Protein 4Y0B (pdb70)

Structure (mmCIF, N/CA/C/O backbone):
data_4Y0B
#
_entry.id   4Y0B
#
_cell.length_a   30.400
_cell.length_b   109.200
_cell.length_c   120.500
_cell.angle_alpha   90.00
_cell.angle_beta   90.00
_cell.angle_gamma   90.00
#
_symmetry.space_group_name_H-M   'P 21 21 21'
#
loop_
_entity.id
_entity.type
_entity.pdbx_description
1 polymer 'Double Clp-N motif protein'
2 non-polymer 'CHLORIDE ION'
3 water water
#
loop_
_atom_site.group_PDB
_atom_site.id
_atom_site.type_symbol
_atom_site.label_atom_id
_atom_site.label_alt_id
_atom_site.label_comp_id
_atom_site.label_asym_id
_atom_site.label_entity_id
_atom_site.label_seq_id
_atom_site.pdbx_PDB_ins_code
_atom_site.Cartn_x
_atom_site.Cartn_y
_atom_site.Cartn_z
_atom_site.occupancy
_atom_site.B_iso_or_equiv
_atom_site.auth_seq_id
_atom_site.auth_comp_id
_atom_site.auth_asym_id
_atom_site.auth_atom_id
_atom_site.pdbx_PDB_model_num
ATOM 1 N N . PRO A 1 22 ? 20.293 -32.591 -22.494 1.00 122.32 84 PRO A N 1
ATOM 2 C CA . PRO A 1 22 ? 20.311 -32.289 -21.061 1.00 116.49 84 PRO A CA 1
ATOM 3 C C . PRO A 1 22 ? 21.531 -31.453 -20.670 1.00 109.75 84 PRO A C 1
ATOM 4 O O . PRO A 1 22 ? 22.205 -31.773 -19.686 1.00 108.42 84 PRO A O 1
ATOM 8 N N . LYS A 1 23 ? 21.842 -30.431 -21.467 1.00 104.24 85 LYS A N 1
ATOM 9 C CA . LYS A 1 23 ? 22.977 -29.559 -21.171 1.00 98.51 85 LYS A CA 1
ATOM 10 C C . LYS A 1 23 ? 22.484 -28.184 -20.699 1.00 82.78 85 LYS A C 1
ATOM 11 O O . LYS A 1 23 ? 22.147 -27.320 -21.513 1.00 79.60 85 LYS A O 1
ATOM 17 N N . TRP A 1 24 ? 22.501 -27.976 -19.385 1.00 68.65 86 TRP A N 1
ATOM 18 C CA . TRP A 1 24 ? 21.964 -26.773 -18.764 1.00 57.16 86 TRP A CA 1
ATOM 19 C C . TRP A 1 24 ? 22.909 -25.580 -18.847 1.00 64.72 86 TRP A C 1
ATOM 20 O O . TRP A 1 24 ? 24.105 -25.691 -18.570 1.00 78.54 86 TRP A O 1
ATOM 31 N N . SER A 1 25 ? 22.360 -24.418 -19.177 1.00 63.75 87 SER A N 1
ATOM 32 C CA . SER A 1 25 ? 23.172 -23.210 -19.243 1.00 58.93 87 SER A CA 1
ATOM 33 C C . SER A 1 25 ? 23.564 -22.826 -17.820 1.00 58.43 87 SER A C 1
ATOM 34 O O . SER A 1 25 ? 22.883 -23.216 -16.846 1.00 47.45 87 SER A O 1
ATOM 37 N N . ALA A 1 26 ? 24.581 -21.979 -17.702 1.00 53.29 88 ALA A N 1
ATOM 38 C CA . ALA A 1 26 ? 25.064 -21.622 -16.387 1.00 52.19 88 ALA A CA 1
ATOM 39 C C . ALA A 1 26 ? 24.025 -20.784 -15.676 1.00 48.90 88 ALA A C 1
ATOM 40 O O . ALA A 1 26 ? 23.804 -20.940 -14.484 1.00 60.23 88 ALA A O 1
ATOM 42 N N . ARG A 1 27 ? 23.380 -19.889 -16.400 1.00 61.58 89 ARG A N 1
ATOM 43 C CA . ARG A 1 27 ? 22.346 -19.094 -15.752 1.00 46.65 89 ARG A CA 1
ATOM 44 C C . ARG A 1 27 ? 21.129 -19.940 -15.339 1.00 42.93 89 ARG A C 1
ATOM 45 O O . ARG A 1 27 ? 20.483 -19.626 -14.331 1.00 52.31 89 ARG A O 1
ATOM 53 N N . ALA A 1 28 ? 20.845 -21.035 -16.051 1.00 46.18 90 ALA A N 1
ATOM 54 C CA . ALA A 1 28 ? 19.700 -21.886 -15.643 1.00 47.68 90 ALA A CA 1
ATOM 55 C C . ALA A 1 28 ? 20.004 -22.577 -14.313 1.00 47.41 90 ALA A C 1
ATOM 56 O O . ALA A 1 28 ? 19.142 -22.644 -13.402 1.00 42.90 90 ALA A O 1
ATOM 58 N N . ILE A 1 29 ? 21.234 -23.102 -14.227 1.00 53.96 91 ILE A N 1
ATOM 59 C CA . ILE A 1 29 ? 21.714 -23.729 -13.006 1.00 47.24 91 ILE A CA 1
ATOM 60 C C . ILE A 1 29 ? 21.718 -22.774 -11.803 1.00 47.03 91 ILE A C 1
ATOM 61 O O . ILE A 1 29 ? 21.149 -23.106 -10.736 1.00 48.40 91 ILE A O 1
ATOM 66 N N . LYS A 1 30 ? 22.265 -21.573 -11.982 1.00 45.16 92 LYS A N 1
ATOM 67 C CA . LYS A 1 30 ? 22.232 -20.594 -10.897 1.00 50.07 92 LYS A CA 1
ATOM 68 C C . LYS A 1 30 ? 20.782 -20.323 -10.482 1.00 41.69 92 LYS A C 1
ATOM 69 O O . LYS A 1 30 ? 20.486 -20.293 -9.285 1.00 56.02 92 LYS A O 1
ATOM 75 N N . SER A 1 31 ? 19.900 -20.079 -11.453 1.00 37.29 93 SER A N 1
ATOM 76 C CA . SER A 1 31 ? 18.476 -19.885 -11.141 1.00 45.76 93 SER A CA 1
ATOM 77 C C . SER A 1 31 ? 17.858 -20.933 -10.228 1.00 45.37 93 SER A C 1
ATOM 78 O O . SER A 1 31 ? 17.349 -20.579 -9.160 1.00 53.51 93 SER A O 1
ATOM 81 N N . LEU A 1 32 ? 17.922 -22.211 -10.619 1.00 38.90 94 LEU A N 1
ATOM 82 C CA . LEU A 1 32 ? 17.371 -23.286 -9.771 1.00 37.62 94 LEU A CA 1
ATOM 83 C C . LEU A 1 32 ? 17.971 -23.232 -8.382 1.00 44.28 94 LEU A C 1
ATOM 84 O O . LEU A 1 32 ? 17.246 -23.330 -7.401 1.00 48.03 94 LEU A O 1
ATOM 89 N N . ALA A 1 33 ? 19.301 -23.071 -8.307 1.00 44.25 95 ALA A N 1
ATOM 90 C CA . ALA A 1 33 ? 19.968 -23.001 -7.016 1.00 45.51 95 ALA A CA 1
ATOM 91 C C . ALA A 1 33 ? 19.432 -21.832 -6.214 1.00 36.55 95 ALA A C 1
ATOM 92 O O . ALA A 1 33 ? 19.180 -21.979 -5.015 1.00 43.42 95 ALA A O 1
ATOM 102 N N . GLY A 1 35 ? 16.491 -20.524 -6.614 1.00 36.22 97 GLY A N 1
ATOM 103 C CA . GLY A 1 35 ? 15.104 -20.836 -6.261 1.00 44.12 97 GLY A CA 1
ATOM 104 C C . GLY A 1 35 ? 15.002 -21.693 -5.012 1.00 40.54 97 GLY A C 1
ATOM 105 O O . GLY A 1 35 ? 14.280 -21.355 -4.052 1.00 35.40 97 GLY A O 1
ATOM 106 N N . GLU A 1 36 ? 15.788 -22.765 -4.983 1.00 39.84 98 GLU A N 1
ATOM 107 C CA . GLU A 1 36 ? 15.783 -23.658 -3.822 1.00 37.93 98 GLU A CA 1
ATOM 108 C C . GLU A 1 36 ? 16.267 -22.931 -2.556 1.00 40.38 98 GLU A C 1
ATOM 109 O O . GLU A 1 36 ? 15.762 -23.154 -1.435 1.00 47.02 98 GLU A O 1
ATOM 115 N N . LEU A 1 37 ? 17.232 -22.043 -2.724 1.00 41.15 99 LEU A N 1
ATOM 116 C CA . LEU A 1 37 ? 17.732 -21.325 -1.559 1.00 48.51 99 LEU A CA 1
ATOM 117 C C . LEU A 1 37 ? 16.663 -20.336 -1.106 1.00 49.45 99 LEU A C 1
ATOM 118 O O . LEU A 1 37 ? 16.464 -20.126 0.097 1.00 49.80 99 LEU A O 1
ATOM 123 N N . GLU A 1 38 ? 15.959 -19.737 -2.065 1.00 45.35 100 GLU A N 1
ATOM 124 C CA . GLU A 1 38 ? 14.892 -18.806 -1.715 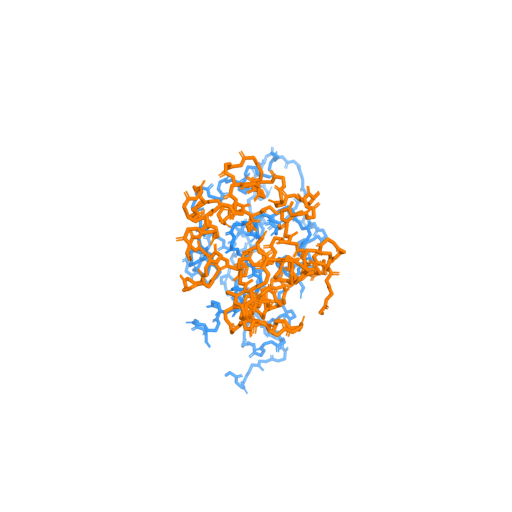1.00 54.29 100 GLU A CA 1
ATOM 125 C C . GLU A 1 38 ? 13.796 -19.537 -0.924 1.00 46.39 100 GLU A C 1
ATOM 126 O O . GLU A 1 38 ? 13.331 -19.008 0.096 1.00 42.43 100 GLU A O 1
ATOM 132 N N . ALA A 1 39 ? 13.462 -20.770 -1.337 1.00 36.27 101 ALA A N 1
ATOM 133 C CA . ALA A 1 39 ? 12.491 -21.601 -0.600 1.00 40.34 101 ALA A CA 1
ATOM 134 C C . ALA A 1 39 ? 12.908 -21.839 0.857 1.00 48.91 101 ALA A C 1
ATOM 135 O O . ALA A 1 39 ? 12.045 -21.829 1.742 1.00 45.90 101 ALA A O 1
ATOM 137 N N . ARG A 1 40 ? 14.208 -22.077 1.104 1.00 50.32 102 ARG A N 1
ATOM 138 C CA . ARG A 1 40 ? 14.702 -22.260 2.476 1.00 45.68 102 ARG A CA 1
ATOM 139 C C . ARG A 1 40 ? 14.675 -20.941 3.230 1.00 44.09 102 ARG A C 1
ATOM 140 O O . ARG A 1 40 ? 14.347 -20.918 4.414 1.00 53.98 102 ARG A O 1
ATOM 148 N N . LYS A 1 41 ? 15.035 -19.845 2.565 1.00 50.79 103 LYS A N 1
ATOM 149 C CA . LYS A 1 41 ? 15.135 -18.546 3.257 1.00 57.52 103 LYS A CA 1
ATOM 150 C C . LYS A 1 41 ? 13.793 -18.166 3.800 1.00 61.64 103 LYS A C 1
ATOM 151 O O . LYS A 1 41 ? 13.686 -17.663 4.922 1.00 60.72 103 LYS A O 1
ATOM 157 N N . LEU A 1 42 ? 12.781 -18.401 2.964 1.00 60.68 104 LEU A N 1
ATOM 158 C CA . LEU A 1 42 ? 11.402 -18.044 3.248 1.00 63.75 104 LEU A CA 1
ATOM 159 C C . LEU A 1 42 ? 10.616 -19.099 4.028 1.00 60.34 104 LEU A C 1
ATOM 160 O O . LEU A 1 42 ? 9.424 -18.922 4.263 1.00 57.64 104 LEU A O 1
ATOM 165 N N . LYS A 1 43 ? 11.277 -20.183 4.423 1.00 52.70 105 LYS A N 1
ATOM 166 C CA . LYS A 1 43 ? 10.659 -21.173 5.302 1.00 54.24 105 LYS A CA 1
ATOM 167 C C . LYS A 1 43 ? 9.466 -21.912 4.641 1.00 50.03 105 LYS A C 1
ATOM 168 O O . LYS A 1 43 ? 8.507 -22.271 5.330 1.00 50.35 105 LYS A O 1
ATOM 174 N N . TYR A 1 44 ? 9.526 -22.133 3.326 1.00 46.66 106 TYR A N 1
ATOM 175 C CA . TYR A 1 44 ? 8.464 -22.852 2.612 1.00 55.99 106 TYR A CA 1
ATOM 176 C C . TYR A 1 44 ? 8.583 -24.358 2.790 1.00 58.50 106 TYR A C 1
ATOM 177 O O . TYR A 1 44 ? 9.686 -24.885 2.862 1.00 67.44 106 TYR A O 1
ATOM 186 N N . PRO A 1 45 ? 7.435 -25.051 2.871 1.00 58.82 107 PRO A N 1
ATOM 187 C CA . PRO A 1 45 ? 7.437 -26.496 3.091 1.00 54.69 107 PRO A CA 1
ATOM 188 C C . PRO A 1 45 ? 7.887 -27.243 1.851 1.00 47.42 107 PRO A C 1
ATOM 189 O O . PRO A 1 45 ? 8.243 -28.428 1.947 1.00 39.68 107 PRO A O 1
ATOM 193 N N . SER A 1 46 ? 7.910 -26.570 0.705 1.00 36.56 108 SER A N 1
ATOM 194 C CA . SER A 1 46 ? 8.368 -27.250 -0.501 1.00 41.10 108 SER A CA 1
ATOM 195 C C . SER A 1 46 ? 9.000 -26.216 -1.433 1.00 40.74 108 SER A C 1
ATOM 196 O O . SER A 1 46 ? 8.910 -25.002 -1.172 1.00 47.95 108 SER A O 1
ATOM 199 N N . THR A 1 47 ? 9.621 -26.677 -2.520 1.00 34.39 109 THR A N 1
ATOM 200 C CA . THR A 1 47 ? 10.195 -25.748 -3.514 1.00 35.27 109 THR A CA 1
ATOM 201 C C . THR A 1 47 ? 9.333 -25.797 -4.781 1.00 37.38 109 THR A C 1
ATOM 202 O O . THR A 1 47 ? 9.344 -26.801 -5.514 1.00 41.68 109 THR A O 1
ATOM 206 N N . GLY A 1 48 ? 8.606 -24.723 -5.079 1.00 38.68 110 GLY A N 1
ATOM 207 C CA . GLY A 1 48 ? 7.631 -24.810 -6.151 1.00 33.97 110 GLY A CA 1
ATOM 208 C C . GLY A 1 48 ? 7.903 -23.970 -7.369 1.00 39.60 110 GLY A C 1
ATOM 209 O O . GLY A 1 48 ? 9.004 -23.414 -7.530 1.00 38.09 110 GLY A O 1
ATOM 210 N N . THR A 1 49 ? 6.932 -23.915 -8.276 1.00 32.57 111 THR A N 1
ATOM 211 C CA . THR A 1 49 ? 7.144 -23.127 -9.470 1.00 43.46 111 THR A CA 1
ATOM 212 C C . THR A 1 49 ? 7.436 -21.662 -9.122 1.00 45.75 111 THR A C 1
ATOM 213 O O . THR A 1 49 ? 8.117 -20.959 -9.883 1.00 35.43 111 THR A O 1
ATOM 217 N N . GLU A 1 50 ? 6.922 -21.191 -7.982 1.00 41.82 112 GLU A N 1
ATOM 218 C CA . GLU A 1 50 ? 7.169 -19.798 -7.624 1.00 46.66 112 GLU A CA 1
ATOM 219 C C . GLU A 1 50 ? 8.644 -19.581 -7.311 1.00 49.15 112 GLU A C 1
ATOM 220 O O . GLU A 1 50 ? 9.168 -18.494 -7.588 1.00 50.24 112 GLU A O 1
ATOM 226 N N . ALA A 1 51 ? 9.306 -20.596 -6.747 1.00 45.62 113 ALA A N 1
ATOM 227 C CA . ALA A 1 51 ? 10.740 -20.511 -6.445 1.00 41.52 113 ALA A CA 1
ATOM 228 C C . ALA A 1 51 ? 11.563 -20.529 -7.726 1.00 38.77 113 ALA A C 1
ATOM 229 O O . ALA A 1 51 ? 12.574 -19.821 -7.846 1.00 46.56 113 ALA A O 1
ATOM 231 N N . ILE A 1 52 ? 11.140 -21.326 -8.694 1.00 33.58 114 ILE A N 1
ATOM 232 C CA . ILE A 1 52 ? 11.855 -21.352 -9.958 1.00 37.17 114 ILE A CA 1
ATOM 233 C C . ILE A 1 52 ? 11.842 -19.965 -10.546 1.00 46.27 114 ILE A C 1
ATOM 234 O O . ILE A 1 52 ? 12.910 -19.380 -10.847 1.00 47.41 114 ILE A O 1
ATOM 239 N N . LEU A 1 53 ? 10.648 -19.390 -10.585 1.00 43.23 115 LEU A N 1
ATOM 240 C CA . LEU A 1 53 ? 10.465 -18.034 -11.109 1.00 48.47 115 LEU A CA 1
ATOM 241 C C . LEU A 1 53 ? 11.301 -17.009 -10.346 1.00 45.47 115 LEU A C 1
ATOM 242 O O . LEU A 1 53 ? 12.013 -16.200 -10.960 1.00 43.94 115 LEU A O 1
ATOM 255 N N . GLY A 1 55 ? 13.908 -17.709 -8.750 1.00 47.83 117 GLY A N 1
ATOM 256 C CA . GLY A 1 55 ? 15.303 -18.062 -8.961 1.00 39.24 117 GLY A CA 1
ATOM 257 C C . GLY A 1 55 ? 15.870 -17.336 -10.160 1.00 42.06 117 GLY A C 1
ATOM 258 O O . GLY A 1 55 ? 16.990 -16.754 -10.124 1.00 52.33 117 GLY A O 1
ATOM 259 N N . ILE A 1 56 ? 15.074 -17.345 -11.223 1.00 41.66 118 ILE A N 1
ATOM 260 C CA . ILE A 1 56 ? 15.429 -16.621 -12.442 1.00 47.49 118 ILE A CA 1
ATOM 261 C C . ILE A 1 56 ? 15.682 -15.115 -12.177 1.00 55.15 118 ILE A C 1
ATOM 262 O O . ILE A 1 56 ? 16.656 -14.537 -12.676 1.00 58.06 118 ILE A O 1
ATOM 267 N N . LEU A 1 57 ? 14.839 -14.501 -11.349 1.00 59.44 119 LEU A N 1
ATOM 268 C CA . LEU A 1 57 ? 14.923 -13.058 -11.095 1.00 64.72 119 LEU A CA 1
ATOM 269 C C . LEU A 1 57 ? 16.041 -12.705 -10.115 1.00 69.71 119 LEU A C 1
ATOM 270 O O . LEU A 1 57 ? 16.621 -11.617 -10.184 1.00 73.93 119 LEU A O 1
ATOM 275 N N . VAL A 1 58 ? 16.332 -13.623 -9.198 1.00 71.98 120 VAL A N 1
ATOM 276 C CA . VAL A 1 58 ? 17.456 -13.455 -8.282 1.00 69.97 120 VAL A CA 1
ATOM 277 C C . VAL A 1 58 ? 18.735 -13.536 -9.101 1.00 60.80 120 VAL A C 1
ATOM 278 O O . VAL A 1 58 ? 19.652 -12.757 -8.902 1.00 64.15 120 VAL A O 1
ATOM 282 N N . GLU A 1 59 ? 18.786 -14.496 -10.023 1.00 56.83 121 GLU A N 1
ATOM 283 C CA . GLU A 1 59 ? 19.944 -14.623 -10.907 1.00 59.00 121 GLU A CA 1
ATOM 284 C C . GLU A 1 59 ? 20.130 -13.315 -11.682 1.00 60.86 121 GLU A C 1
ATOM 285 O O . GLU A 1 59 ? 21.213 -12.680 -11.636 1.00 59.73 121 GLU A O 1
ATOM 291 N N . GLY A 1 60 ? 19.090 -12.970 -12.441 1.00 53.60 122 GLY A N 1
ATOM 292 C CA . GLY A 1 60 ? 18.872 -11.636 -12.985 1.00 53.35 122 GLY A CA 1
ATOM 293 C C . GLY A 1 60 ? 19.676 -11.103 -14.149 1.00 60.74 122 GLY A C 1
ATOM 294 O O . GLY A 1 60 ? 19.536 -9.918 -14.461 1.00 70.59 122 GLY A O 1
ATOM 295 N N . THR A 1 61 ? 20.468 -11.935 -14.827 1.00 54.06 123 THR A N 1
ATOM 296 C CA . THR A 1 61 ? 21.313 -11.427 -15.936 1.00 58.12 123 THR A CA 1
ATOM 297 C C . THR A 1 61 ? 20.980 -12.023 -17.304 1.00 62.63 123 THR A C 1
ATOM 298 O O . THR A 1 61 ? 21.535 -11.600 -18.341 1.00 61.66 123 THR A O 1
ATOM 302 N N . SER A 1 62 ? 20.079 -13.015 -17.294 1.00 55.46 124 SER A N 1
ATOM 303 C CA . SER A 1 62 ? 19.679 -13.685 -18.529 1.00 58.14 124 SER A CA 1
ATOM 304 C C . SER A 1 62 ? 18.811 -12.752 -19.379 1.00 60.77 124 SER A C 1
ATOM 305 O O . SER A 1 62 ? 18.338 -11.718 -18.890 1.00 62.74 124 SER A O 1
ATOM 308 N N . THR A 1 63 ? 18.646 -13.096 -20.656 1.00 63.01 125 THR A N 1
ATOM 309 C CA . THR A 1 63 ? 17.748 -12.362 -21.540 1.00 68.31 125 THR A CA 1
ATOM 310 C C . THR A 1 63 ? 16.332 -12.329 -20.977 1.00 66.78 125 THR A C 1
ATOM 311 O O . THR A 1 63 ? 15.726 -11.267 -20.873 1.00 73.77 125 THR A O 1
ATOM 315 N N . VAL A 1 64 ? 15.810 -13.489 -20.607 1.00 56.75 126 VAL A N 1
ATOM 316 C CA . VAL A 1 64 ? 14.447 -13.559 -20.116 1.00 56.39 126 VAL A CA 1
ATOM 317 C C . VAL A 1 64 ? 14.240 -12.787 -18.797 1.00 62.83 126 VAL A C 1
ATOM 318 O O . VAL A 1 64 ? 13.204 -12.159 -18.604 1.00 69.21 126 VAL A O 1
ATOM 322 N N . ALA A 1 65 ? 15.222 -12.804 -17.898 1.00 65.41 127 ALA A N 1
ATOM 323 C CA . ALA A 1 65 ? 15.086 -12.041 -16.649 1.00 66.18 127 ALA A CA 1
ATOM 324 C C . ALA A 1 65 ? 14.931 -10.532 -16.907 1.00 76.37 127 ALA A C 1
ATOM 325 O O . ALA A 1 65 ? 14.083 -9.874 -16.296 1.00 76.48 127 ALA A O 1
ATOM 327 N N . LYS A 1 66 ? 15.739 -9.993 -17.817 1.00 78.60 128 LYS A N 1
ATOM 328 C CA . LYS A 1 66 ? 15.628 -8.592 -18.180 1.00 83.41 128 LYS A CA 1
ATOM 329 C C . LYS A 1 66 ? 14.271 -8.330 -18.820 1.00 82.78 128 LYS A C 1
ATOM 330 O O . LYS A 1 66 ? 13.642 -7.300 -18.569 1.00 78.34 128 LYS A O 1
ATOM 336 N N . PHE A 1 67 ? 13.843 -9.257 -19.672 1.00 83.91 129 PHE A N 1
ATOM 337 C CA . PHE A 1 67 ? 12.538 -9.175 -20.314 1.00 75.76 129 PHE A CA 1
ATOM 338 C C . PHE A 1 67 ? 11.401 -9.097 -19.298 1.00 70.40 129 PHE A C 1
ATOM 339 O O . PHE A 1 67 ? 10.530 -8.238 -19.390 1.00 72.03 129 PHE A O 1
ATOM 347 N N . LEU A 1 68 ? 11.442 -9.965 -18.300 1.00 71.94 130 LEU A N 1
ATOM 348 C CA . LEU A 1 68 ? 10.414 -9.979 -17.274 1.00 73.97 130 LEU A CA 1
ATOM 349 C C . LEU A 1 68 ? 10.456 -8.632 -16.538 1.00 76.94 130 LEU A C 1
ATOM 350 O O . LEU A 1 68 ? 9.455 -7.927 -16.459 1.00 80.12 130 LEU A O 1
ATOM 355 N N . ARG A 1 69 ? 11.632 -8.287 -16.026 1.00 74.59 131 ARG A N 1
ATOM 356 C CA . ARG A 1 69 ? 11.870 -7.060 -15.274 1.00 81.83 131 ARG A CA 1
ATOM 357 C C . ARG A 1 69 ? 11.402 -5.801 -16.030 1.00 89.04 131 ARG A C 1
ATOM 358 O O . ARG A 1 69 ? 11.104 -4.760 -15.424 1.00 89.21 131 ARG A O 1
ATOM 366 N N . GLY A 1 70 ? 11.407 -5.881 -17.358 1.00 91.58 132 GLY A N 1
ATOM 367 C CA . GLY A 1 70 ? 10.940 -4.788 -18.187 1.00 95.48 132 GLY A CA 1
ATOM 368 C C . GLY A 1 70 ? 9.426 -4.768 -18.298 1.00 99.34 132 GLY A C 1
ATOM 369 O O . GLY A 1 70 ? 8.822 -3.712 -18.505 1.00 107.14 132 GLY A O 1
ATOM 370 N N . ASN A 1 71 ? 8.807 -5.937 -18.181 1.00 94.11 133 ASN A N 1
ATOM 371 C CA . ASN A 1 71 ? 7.358 -6.035 -18.313 1.00 96.00 133 ASN A CA 1
ATOM 372 C C . ASN A 1 71 ? 6.682 -6.165 -16.959 1.00 92.08 133 ASN A C 1
ATOM 373 O O . ASN A 1 71 ? 5.722 -6.929 -16.821 1.00 92.47 133 ASN A O 1
ATOM 378 N N . GLY A 1 72 ? 7.187 -5.439 -15.963 1.00 90.28 134 GLY A N 1
ATOM 379 C CA . GLY A 1 72 ? 6.567 -5.428 -14.649 1.00 96.15 134 GLY A CA 1
ATOM 380 C C . GLY A 1 72 ? 6.497 -6.784 -13.960 1.00 97.54 134 GLY A C 1
ATOM 381 O O . GLY A 1 72 ? 5.452 -7.169 -13.437 1.00 106.73 134 GLY A O 1
ATOM 382 N N . VAL A 1 73 ? 7.616 -7.496 -13.930 1.00 87.94 135 VAL A N 1
ATOM 383 C CA . VAL A 1 73 ? 7.708 -8.743 -13.185 1.00 78.90 135 VAL A CA 1
ATOM 384 C C . VAL A 1 73 ? 9.053 -8.733 -12.496 1.00 81.27 135 VAL A C 1
ATOM 385 O O . VAL A 1 73 ? 10.082 -9.033 -13.100 1.00 83.26 135 VAL A O 1
ATOM 389 N N . THR A 1 74 ? 9.042 -8.389 -11.218 1.00 82.05 136 THR A N 1
ATOM 390 C CA . THR A 1 74 ? 10.277 -8.206 -10.490 1.00 81.18 136 THR A CA 1
ATOM 391 C C . THR A 1 74 ? 10.206 -9.018 -9.229 1.00 80.58 136 THR A C 1
ATOM 392 O O . THR A 1 74 ? 9.127 -9.414 -8.799 1.00 83.95 136 THR A O 1
ATOM 396 N N . LEU A 1 75 ? 11.368 -9.248 -8.638 1.00 81.91 137 LEU A N 1
ATOM 397 C CA . LEU A 1 75 ? 11.479 -10.058 -7.440 1.00 78.63 137 LEU A CA 1
ATOM 398 C C . LEU A 1 75 ? 10.535 -9.554 -6.355 1.00 81.06 137 LEU A C 1
ATOM 399 O O . LEU A 1 75 ? 9.845 -10.346 -5.709 1.00 85.74 137 LEU A O 1
ATOM 404 N N . PHE A 1 76 ? 10.533 -8.238 -6.144 1.00 78.56 138 PHE A N 1
ATOM 405 C CA . PHE A 1 76 ? 9.709 -7.627 -5.109 1.00 77.82 138 PHE A CA 1
ATOM 406 C C . PHE A 1 76 ? 8.243 -7.931 -5.317 1.00 74.56 138 PHE A C 1
ATOM 407 O O . PHE A 1 76 ? 7.531 -8.259 -4.358 1.00 76.23 138 PHE A O 1
ATOM 415 N N . LYS A 1 77 ? 7.783 -7.756 -6.556 1.00 73.53 139 LYS A N 1
ATOM 416 C CA . LYS A 1 77 ? 6.388 -8.011 -6.891 1.00 78.10 139 LYS A CA 1
ATOM 417 C C . LYS A 1 77 ? 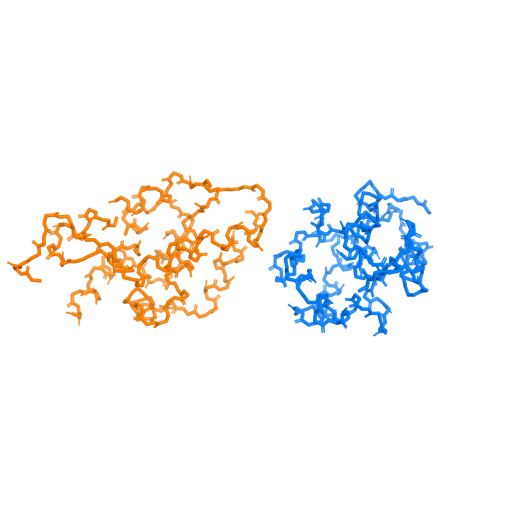6.109 -9.516 -6.863 1.00 77.12 139 LYS A C 1
ATOM 418 O O . LYS A 1 77 ? 5.039 -9.941 -6.430 1.00 74.55 139 LYS A O 1
ATOM 424 N N . VAL A 1 78 ? 7.062 -10.329 -7.302 1.00 73.54 140 VAL A N 1
ATOM 425 C CA . VAL A 1 78 ? 6.824 -11.757 -7.243 1.00 73.09 140 VAL A CA 1
ATOM 426 C C . VAL A 1 78 ? 6.774 -12.198 -5.779 1.00 76.13 140 VAL A C 1
ATOM 427 O O . VAL A 1 78 ? 5.858 -12.941 -5.389 1.00 79.70 140 VAL A O 1
ATOM 431 N N . ARG A 1 79 ? 7.718 -11.716 -4.964 1.00 69.47 141 ARG A N 1
ATOM 432 C CA . ARG A 1 79 ? 7.726 -12.079 -3.543 1.00 67.79 141 ARG A CA 1
ATOM 433 C C . ARG A 1 79 ? 6.423 -11.701 -2.882 1.00 76.08 141 ARG A C 1
ATOM 434 O O . ARG A 1 79 ? 5.855 -12.483 -2.104 1.00 75.44 141 ARG A O 1
ATOM 442 N N . ASP A 1 80 ? 5.935 -10.520 -3.253 1.00 80.70 142 ASP A N 1
ATOM 443 C CA . ASP A 1 80 ? 4.681 -9.992 -2.752 1.00 84.76 142 ASP A CA 1
ATOM 444 C C . ASP A 1 80 ? 3.538 -10.881 -3.220 1.00 83.31 142 ASP A C 1
ATOM 445 O O . ASP A 1 80 ? 2.757 -11.364 -2.402 1.00 88.25 142 ASP A O 1
ATOM 450 N N . GLU A 1 81 ? 3.379 -11.029 -4.534 1.00 76.00 143 GLU A N 1
ATOM 451 C CA . GLU A 1 81 ? 2.284 -11.841 -5.064 1.00 74.44 143 GLU A CA 1
ATOM 452 C C . GLU A 1 81 ? 2.279 -13.243 -4.432 1.00 81.16 143 GLU A C 1
ATOM 453 O O . GLU A 1 81 ? 1.235 -13.881 -4.315 1.00 86.68 143 GLU A O 1
ATOM 459 N N . THR A 1 82 ? 3.448 -13.721 -4.020 1.00 77.66 144 THR A N 1
ATOM 460 C CA . THR A 1 82 ? 3.519 -15.026 -3.392 1.00 76.50 144 THR A CA 1
ATOM 461 C C . THR A 1 82 ? 2.861 -15.119 -2.011 1.00 86.03 144 THR A C 1
ATOM 462 O O . THR A 1 82 ? 2.114 -16.077 -1.744 1.00 83.65 144 THR A O 1
ATOM 466 N N . LEU A 1 83 ? 3.142 -14.148 -1.136 1.00 90.49 145 LEU A N 1
ATOM 467 C CA . LEU A 1 83 ? 2.467 -14.094 0.162 1.00 92.31 145 LEU A CA 1
ATOM 468 C C . LEU A 1 83 ? 0.935 -14.069 -0.006 1.00 95.42 145 LEU A C 1
ATOM 469 O O . LEU A 1 83 ? 0.205 -14.720 0.751 1.00 100.28 145 LEU A O 1
ATOM 474 N N . SER A 1 84 ? 0.458 -13.323 -1.004 1.00 94.69 146 SER A N 1
ATOM 475 C CA . SER A 1 84 ? -0.972 -13.225 -1.321 1.00 99.03 146 SER A CA 1
ATOM 476 C C . SER A 1 84 ? -1.608 -14.577 -1.682 1.00 98.56 146 SER A C 1
ATOM 477 O O . SER A 1 84 ? -2.835 -14.696 -1.805 1.00 100.33 146 SER A O 1
ATOM 480 N N . LEU A 1 85 ? -0.767 -15.598 -1.813 1.00 94.91 147 LEU A N 1
ATOM 481 C CA . LEU A 1 85 ? -1.215 -16.937 -2.159 1.00 90.48 147 LEU A CA 1
ATOM 482 C C . LEU A 1 85 ? -1.009 -17.878 -0.981 1.00 99.18 147 LEU A C 1
ATOM 483 O O . LEU A 1 85 ? -1.938 -18.581 -0.548 1.00 97.11 147 LEU A O 1
ATOM 488 N N . LEU A 1 86 ? 0.213 -17.863 -0.459 1.00 98.84 148 LEU A N 1
ATOM 489 C CA . LEU A 1 86 ? 0.625 -18.796 0.571 1.00 97.88 148 LEU A CA 1
ATOM 490 C C . LEU A 1 86 ? 0.503 -18.152 1.959 1.00 107.12 148 LEU A C 1
ATOM 491 O O . LEU A 1 86 ? 1.113 -18.598 2.933 1.00 111.15 148 LEU A O 1
ATOM 501 N N . TYR A 1 92 ? 3.756 -20.873 8.452 1.00 123.04 154 TYR A N 1
ATOM 502 C CA . TYR A 1 92 ? 4.482 -22.059 8.000 1.00 118.68 154 TYR A CA 1
ATOM 503 C C . TYR A 1 92 ? 5.679 -22.282 8.931 1.00 102.89 154 TYR A C 1
ATOM 504 O O . TYR A 1 92 ? 6.717 -21.647 8.754 1.00 94.05 154 TYR A O 1
ATOM 513 N N . PHE A 1 93 ? 5.543 -23.175 9.908 1.00 98.54 155 PHE A N 1
ATOM 514 C CA . PHE A 1 93 ? 6.520 -23.326 10.987 1.00 90.39 155 PHE A CA 1
ATOM 515 C C . PHE A 1 93 ? 6.953 -24.785 11.131 1.00 81.56 155 PHE A C 1
ATOM 516 O O . PHE A 1 93 ? 7.479 -25.211 12.172 1.00 84.83 155 PHE A O 1
ATOM 524 N N . PHE A 1 94 ? 6.680 -25.559 10.090 1.00 70.64 156 PHE A N 1
ATOM 525 C CA . PHE A 1 94 ? 6.995 -26.975 10.086 1.00 67.24 156 PHE A CA 1
ATOM 526 C C . PHE A 1 94 ? 7.741 -27.343 8.808 1.00 68.74 156 PHE A C 1
ATOM 527 O O . PHE A 1 94 ? 7.858 -28.528 8.499 1.00 70.71 156 PHE A O 1
ATOM 535 N N . SER A 1 95 ? 8.281 -26.358 8.084 1.00 49.35 157 SER A N 1
ATOM 536 C CA . SER A 1 95 ? 8.965 -26.667 6.830 1.00 56.07 157 SER A CA 1
ATOM 537 C C . SER A 1 95 ? 10.264 -27.462 7.057 1.00 62.20 157 SER A C 1
ATOM 538 O O . SER A 1 95 ? 11.000 -27.267 8.047 1.00 47.38 157 SER A O 1
ATOM 541 N N . PRO A 1 96 ? 10.511 -28.430 6.176 1.00 59.56 158 PRO A N 1
ATOM 542 C CA . PRO A 1 96 ? 11.730 -29.229 6.367 1.00 56.55 158 PRO A CA 1
ATOM 543 C C . PRO A 1 96 ? 12.991 -28.448 6.003 1.00 55.29 158 PRO A C 1
ATOM 544 O O . PRO A 1 96 ? 12.923 -27.434 5.282 1.00 44.70 158 PRO A O 1
ATOM 548 N N . GLU A 1 97 ? 14.134 -28.959 6.462 1.00 58.03 159 GLU A N 1
ATOM 549 C CA . GLU A 1 97 ? 15.428 -28.358 6.183 1.00 52.30 159 GLU A CA 1
ATOM 550 C C . GLU A 1 97 ? 15.642 -28.292 4.682 1.00 45.92 159 GLU A C 1
ATOM 551 O O . GLU A 1 97 ? 16.145 -27.291 4.165 1.00 41.28 159 GLU A O 1
ATOM 557 N N . HIS A 1 98 ? 15.215 -29.344 3.985 1.00 41.43 160 HIS A N 1
ATOM 558 C CA . HIS A 1 98 ? 15.312 -29.373 2.535 1.00 43.73 160 HIS A CA 1
ATOM 559 C C . HIS A 1 98 ? 13.949 -29.501 1.873 1.00 50.65 160 HIS A C 1
ATOM 560 O O . HIS A 1 98 ? 13.490 -30.623 1.635 1.00 50.71 160 HIS A O 1
ATOM 567 N N . PRO A 1 99 ? 13.339 -28.352 1.514 1.00 54.39 161 PRO A N 1
ATOM 568 C CA . PRO A 1 99 ? 12.027 -28.266 0.862 1.00 45.46 161 PRO A CA 1
ATOM 569 C C . PRO A 1 99 ? 12.100 -28.964 -0.469 1.00 41.85 161 PRO A C 1
ATOM 570 O O . PRO A 1 99 ? 12.756 -28.453 -1.382 1.00 42.24 161 PRO A O 1
ATOM 574 N N . PRO A 1 100 ? 11.442 -30.122 -0.589 1.00 47.84 162 PRO A N 1
ATOM 575 C CA . PRO A 1 100 ? 11.475 -30.868 -1.858 1.00 41.77 162 PRO A CA 1
ATOM 576 C C . PRO A 1 100 ? 10.706 -30.181 -2.984 1.00 45.88 162 PRO A C 1
ATOM 577 O O . PRO A 1 100 ? 9.776 -29.431 -2.689 1.00 46.04 162 PRO A O 1
ATOM 581 N N . LEU A 1 101 ? 11.072 -30.451 -4.241 1.00 44.51 163 LEU A N 1
ATOM 582 C CA . LEU A 1 101 ? 10.363 -29.896 -5.395 1.00 43.87 163 LEU A CA 1
ATOM 583 C C . LEU A 1 101 ? 8.942 -30.387 -5.377 1.00 44.71 163 LEU A C 1
ATOM 584 O O . LEU A 1 101 ? 8.696 -31.519 -5.017 1.00 50.11 163 LEU A O 1
ATOM 589 N N . THR A 1 102 ? 8.002 -29.532 -5.759 1.00 43.28 164 THR A N 1
ATOM 590 C CA . THR A 1 102 ? 6.632 -29.961 -5.936 1.00 44.66 164 THR A CA 1
ATOM 591 C C . THR A 1 102 ? 6.514 -30.674 -7.269 1.00 45.64 164 THR A C 1
ATOM 592 O O . THR A 1 102 ? 7.392 -30.528 -8.135 1.00 45.60 164 THR A O 1
ATOM 596 N N . GLU A 1 103 ? 5.435 -31.436 -7.429 1.00 40.76 165 GLU A N 1
ATOM 597 C CA . GLU A 1 103 ? 5.152 -32.072 -8.704 1.00 49.80 165 GLU A CA 1
ATOM 598 C C . GLU A 1 103 ? 5.056 -31.063 -9.860 1.00 47.41 165 GLU A C 1
ATOM 599 O O . GLU A 1 103 ? 5.605 -31.331 -10.936 1.00 55.22 165 GLU A O 1
ATOM 605 N N . PRO A 1 104 ? 4.376 -29.906 -9.655 1.00 46.58 166 PRO A N 1
ATOM 606 C CA . PRO A 1 104 ? 4.427 -28.929 -10.768 1.00 47.57 166 PRO A CA 1
ATOM 607 C C . PRO A 1 104 ? 5.836 -28.402 -11.077 1.00 51.78 166 PRO A C 1
ATOM 608 O O . PRO A 1 104 ? 6.171 -28.220 -12.253 1.00 54.31 166 PRO A O 1
ATOM 612 N N . ALA A 1 105 ? 6.662 -28.214 -10.052 1.00 44.98 167 ALA A N 1
ATOM 613 C CA . ALA A 1 105 ? 8.033 -27.789 -10.293 1.00 41.41 167 ALA A CA 1
ATOM 614 C C . ALA A 1 105 ? 8.696 -28.852 -11.136 1.00 43.97 167 ALA A C 1
ATOM 615 O O . ALA A 1 105 ? 9.327 -28.527 -12.143 1.00 47.87 167 ALA A O 1
ATOM 617 N N . GLN A 1 106 ? 8.531 -30.118 -10.740 1.00 45.99 168 GLN A N 1
ATOM 618 C CA . GLN A 1 106 ? 9.080 -31.251 -11.505 1.00 46.10 168 GLN A CA 1
ATOM 619 C C . GLN A 1 106 ? 8.554 -31.276 -12.936 1.00 52.11 168 GLN A C 1
ATOM 620 O O . GLN A 1 106 ? 9.287 -31.561 -13.883 1.00 57.74 168 GLN A O 1
ATOM 626 N N . LYS A 1 107 ? 7.276 -30.964 -13.098 1.00 51.36 169 LYS A N 1
ATOM 627 C CA . LYS A 1 107 ? 6.685 -31.001 -14.430 1.00 56.58 169 LYS A CA 1
ATOM 628 C C . LYS A 1 107 ? 7.253 -29.854 -15.295 1.00 52.57 169 LYS A C 1
ATOM 629 O O . LYS A 1 107 ? 7.399 -29.990 -16.521 1.00 55.06 169 LYS A O 1
ATOM 635 N N . ALA A 1 108 ? 7.546 -28.717 -14.657 1.00 37.38 170 ALA A N 1
ATOM 636 C CA . ALA A 1 108 ? 8.080 -27.564 -15.389 1.00 43.10 170 ALA A CA 1
ATOM 637 C C . ALA A 1 108 ? 9.515 -27.819 -15.881 1.00 44.22 170 ALA A C 1
ATOM 638 O O . ALA A 1 108 ? 9.890 -27.399 -16.983 1.00 38.28 170 ALA A O 1
ATOM 640 N N . ILE A 1 109 ? 10.298 -28.560 -15.101 1.00 41.20 171 ILE A N 1
ATOM 641 C CA . ILE A 1 109 ? 11.667 -28.854 -15.500 1.00 48.52 171 ILE A CA 1
ATOM 642 C C . ILE A 1 109 ? 11.656 -29.914 -16.602 1.00 52.71 171 ILE A C 1
ATOM 643 O O . ILE A 1 109 ? 12.378 -29.790 -17.599 1.00 49.91 171 ILE A O 1
ATOM 648 N N . ALA A 1 110 ? 10.815 -30.937 -16.434 1.00 49.66 172 ALA A N 1
ATOM 649 C CA . ALA A 1 110 ? 10.630 -31.956 -17.469 1.00 49.26 172 ALA A CA 1
ATOM 650 C C . ALA A 1 110 ? 10.211 -31.319 -18.793 1.00 52.00 172 ALA A C 1
ATOM 651 O O . ALA A 1 110 ? 10.663 -31.734 -19.860 1.00 58.08 172 ALA A O 1
ATOM 653 N N . TRP A 1 111 ? 9.360 -30.298 -18.720 1.00 57.28 173 TRP A N 1
ATOM 654 C CA . TRP A 1 111 ? 8.879 -29.609 -19.916 1.00 59.33 173 TRP A CA 1
ATOM 655 C C . TRP A 1 111 ? 10.052 -28.907 -20.608 1.00 61.05 173 TRP A C 1
ATOM 656 O O . TRP A 1 111 ? 10.183 -28.939 -21.839 1.00 68.48 173 TRP A O 1
ATOM 667 N N . ALA A 1 112 ? 10.908 -28.276 -19.813 1.00 52.51 174 ALA A N 1
ATOM 668 C CA . ALA A 1 112 ? 12.062 -27.593 -20.385 1.00 54.25 174 ALA A CA 1
ATOM 669 C C . ALA A 1 112 ? 12.965 -28.586 -21.089 1.00 53.35 174 ALA A C 1
ATOM 670 O O . ALA A 1 112 ? 13.417 -28.306 -22.205 1.00 55.22 174 ALA A O 1
ATOM 672 N N . ILE A 1 113 ? 13.173 -29.766 -20.494 1.00 53.07 175 ILE A N 1
ATOM 673 C CA . ILE A 1 113 ? 13.968 -30.796 -21.172 1.00 50.68 175 ILE A CA 1
ATOM 674 C C . ILE A 1 113 ? 13.309 -31.191 -22.486 1.00 56.19 175 ILE A C 1
ATOM 675 O O . ILE A 1 113 ? 13.948 -31.168 -23.543 1.00 60.13 175 ILE A O 1
ATOM 680 N N . ASP A 1 114 ? 12.021 -31.523 -22.424 1.00 63.25 176 ASP A N 1
ATOM 681 C CA . ASP A 1 114 ? 11.322 -32.078 -23.587 1.00 75.51 176 ASP A CA 1
ATOM 682 C C . ASP A 1 114 ? 11.299 -31.113 -24.776 1.00 66.86 176 ASP A C 1
ATOM 683 O O . ASP A 1 114 ? 11.414 -31.537 -25.928 1.00 67.64 176 ASP A O 1
ATOM 688 N N . GLU A 1 115 ? 11.060 -29.835 -24.494 1.00 59.41 177 GLU A N 1
ATOM 689 C CA . GLU A 1 115 ? 10.999 -28.833 -25.545 1.00 70.46 177 GLU A CA 1
ATOM 690 C C . GLU A 1 115 ? 12.352 -28.674 -26.258 1.00 79.96 177 GLU A C 1
ATOM 691 O O . GLU A 1 115 ? 12.414 -28.519 -27.492 1.00 83.56 177 GLU A O 1
ATOM 697 N N . LYS A 1 116 ? 13.435 -28.713 -25.479 1.00 77.22 178 LYS A N 1
ATOM 698 C CA . LYS A 1 116 ? 14.769 -28.584 -26.046 1.00 79.11 178 LYS A CA 1
ATOM 699 C C . LYS A 1 116 ? 15.201 -29.823 -26.854 1.00 84.16 178 LYS A C 1
ATOM 700 O O . LYS A 1 116 ? 15.846 -29.696 -27.895 1.00 88.82 178 LYS A O 1
ATOM 706 N N . ASN A 1 117 ? 14.836 -31.014 -26.384 1.00 84.97 179 ASN A N 1
ATOM 707 C CA . ASN A 1 117 ? 15.161 -32.263 -27.094 1.00 90.27 179 ASN A CA 1
ATOM 708 C C . ASN A 1 117 ? 14.431 -32.473 -28.426 1.00 96.88 179 ASN A C 1
ATOM 709 O O . ASN A 1 117 ? 14.678 -33.469 -29.118 1.00 103.37 179 ASN A O 1
ATOM 714 N N . LYS A 1 118 ? 13.494 -31.584 -28.751 1.00 97.54 180 LYS A N 1
ATOM 715 C CA . LYS A 1 118 ? 12.764 -31.673 -30.014 1.00 109.69 180 LYS A CA 1
ATOM 716 C C . LYS A 1 118 ? 12.873 -30.376 -30.810 1.00 115.62 180 LYS A C 1
ATOM 717 O O . LYS A 1 118 ? 12.296 -30.253 -31.896 1.00 121.23 180 LYS A O 1
ATOM 723 N N . SER A 1 119 ? 13.652 -29.430 -30.291 1.00 114.10 181 SER A N 1
ATOM 724 C CA . SER A 1 119 ? 13.785 -28.118 -30.915 1.00 122.42 181 SER A CA 1
ATOM 725 C C . SER A 1 119 ? 14.385 -28.154 -32.312 1.00 139.56 181 SER A C 1
ATOM 726 O O . SER A 1 119 ? 14.419 -27.122 -32.987 1.00 145.74 181 SER A O 1
ATOM 729 N N . ASP A 1 120 ? 14.792 -29.342 -32.763 1.00 148.92 182 ASP A N 1
ATOM 730 C CA . ASP A 1 120 ? 15.339 -29.537 -34.111 1.00 161.39 182 ASP A CA 1
ATOM 731 C C . ASP A 1 120 ? 16.442 -28.503 -34.392 1.00 169.81 182 ASP A C 1
ATOM 732 O O . ASP A 1 120 ? 16.601 -28.015 -35.514 1.00 173.84 182 ASP A O 1
ATOM 737 N N . VAL A 1 121 ? 17.210 -28.206 -33.344 1.00 171.71 183 VAL A N 1
ATOM 738 C CA . VAL A 1 121 ? 18.362 -27.311 -33.411 1.00 174.50 183 VAL A CA 1
ATOM 739 C C . VAL A 1 121 ? 19.281 -27.663 -32.227 1.00 169.19 183 VAL A C 1
ATOM 740 O O . VAL A 1 121 ? 18.843 -28.280 -31.245 1.00 166.00 183 VAL A O 1
ATOM 744 N N . ASP A 1 122 ? 20.546 -27.264 -32.324 1.00 164.38 184 ASP A N 1
ATOM 745 C CA . ASP A 1 122 ? 21.523 -27.463 -31.260 1.00 152.55 184 ASP A CA 1
ATOM 746 C C . ASP A 1 122 ? 21.432 -26.263 -30.319 1.00 137.48 184 ASP A C 1
ATOM 747 O O . ASP A 1 122 ? 20.979 -25.187 -30.714 1.00 135.52 184 ASP A O 1
ATOM 752 N N . GLY A 1 123 ? 21.778 -26.479 -29.055 1.00 126.31 185 GLY A N 1
ATOM 753 C CA . GLY A 1 123 ? 21.819 -25.402 -28.088 1.00 117.20 185 GLY A CA 1
ATOM 754 C C . GLY A 1 123 ? 21.706 -25.914 -26.667 1.00 109.66 185 GLY A C 1
ATOM 755 O O . GLY A 1 123 ? 21.324 -27.064 -26.436 1.00 110.34 185 GLY A O 1
ATOM 756 N N . GLU A 1 124 ? 22.083 -25.073 -25.710 1.00 99.47 186 GLU A N 1
ATOM 757 C CA . GLU A 1 124 ? 21.904 -25.400 -24.304 1.00 91.68 186 GLU A CA 1
ATOM 758 C C . GLU A 1 124 ? 20.484 -25.001 -23.897 1.00 82.26 186 GLU A C 1
ATOM 759 O O . GLU A 1 124 ? 19.837 -24.198 -24.587 1.00 77.75 186 GLU A O 1
ATOM 765 N N . LEU A 1 125 ? 19.973 -25.566 -22.810 1.00 73.53 187 LEU A N 1
ATOM 766 C CA . LEU A 1 125 ? 18.673 -25.107 -22.356 1.00 78.47 187 LEU A CA 1
ATOM 767 C C . LEU A 1 125 ? 18.792 -23.938 -21.361 1.00 76.29 187 LEU A C 1
ATOM 768 O O . LEU A 1 125 ? 19.340 -24.073 -20.256 1.00 72.38 187 LEU A O 1
ATOM 773 N N . THR A 1 126 ? 18.370 -22.765 -21.844 1.00 74.28 188 THR A N 1
ATOM 774 C CA . THR A 1 126 ? 18.560 -21.491 -21.163 1.00 71.26 188 THR A CA 1
ATOM 775 C C . THR A 1 126 ? 17.467 -21.239 -20.126 1.00 61.47 188 THR A C 1
ATOM 776 O O . THR A 1 126 ? 16.571 -22.075 -19.935 1.00 50.15 188 THR A O 1
ATOM 780 N N . THR A 1 127 ? 17.491 -20.054 -19.512 1.00 56.94 189 THR A N 1
ATOM 781 C CA . THR A 1 127 ? 16.489 -19.748 -18.498 1.00 57.82 189 THR A CA 1
ATOM 782 C C . THR A 1 127 ? 15.118 -19.538 -19.151 1.00 51.74 189 THR A C 1
ATOM 783 O O . THR A 1 127 ? 14.092 -19.729 -18.499 1.00 41.09 189 THR A O 1
ATOM 787 N N . ALA A 1 128 ? 15.098 -19.248 -20.450 1.00 52.41 190 ALA A N 1
ATOM 788 C CA . ALA A 1 128 ? 13.842 -19.039 -21.134 1.00 59.61 190 ALA A CA 1
ATOM 789 C C . ALA A 1 128 ? 13.025 -20.339 -21.170 1.00 64.63 190 ALA A C 1
ATOM 790 O O . ALA A 1 128 ? 11.801 -20.305 -20.963 1.00 59.91 190 ALA A O 1
ATOM 792 N N . TYR A 1 129 ? 13.696 -21.474 -21.397 1.00 64.71 191 TYR A N 1
ATOM 793 C CA . TYR A 1 129 ? 13.025 -22.779 -21.384 1.00 58.00 191 TYR A CA 1
ATOM 794 C C . TYR A 1 129 ? 12.482 -23.037 -19.997 1.00 59.55 191 TYR A C 1
ATOM 795 O O . TYR A 1 129 ? 11.420 -23.641 -19.826 1.00 60.94 191 TYR A O 1
ATOM 804 N N . LEU A 1 130 ? 13.203 -22.560 -18.993 1.00 54.55 192 LEU A N 1
ATOM 805 C CA . LEU A 1 130 ? 12.768 -22.795 -17.632 1.00 51.94 192 LEU A CA 1
ATOM 806 C C . LEU A 1 130 ? 11.522 -21.937 -17.380 1.00 50.81 192 LEU A C 1
ATOM 807 O O . LEU A 1 130 ? 10.616 -22.356 -16.670 1.00 48.68 192 LEU A O 1
ATOM 812 N N . LEU A 1 131 ? 11.466 -20.752 -17.988 1.00 49.70 193 LEU A N 1
ATOM 813 C CA . LEU A 1 131 ? 10.353 -19.859 -17.755 1.00 55.79 193 LEU A CA 1
ATOM 814 C C . LEU A 1 131 ? 9.110 -20.380 -18.473 1.00 52.36 193 LEU A C 1
ATOM 815 O O . LEU A 1 131 ? 8.044 -20.497 -17.848 1.00 40.35 193 LEU A O 1
ATOM 820 N N . LEU A 1 132 ? 9.275 -20.780 -19.738 1.00 49.06 194 LEU A N 1
ATOM 821 C CA . LEU A 1 132 ? 8.185 -21.388 -20.479 1.00 55.07 194 LEU A CA 1
ATOM 822 C C . LEU A 1 132 ? 7.743 -22.720 -19.829 1.00 52.16 194 LEU A C 1
ATOM 823 O O . LEU A 1 132 ? 6.587 -23.141 -19.975 1.00 63.68 194 LEU A O 1
ATOM 828 N N . GLY A 1 133 ? 8.630 -23.342 -19.061 1.00 50.95 195 GLY A N 1
ATOM 829 C CA . GLY A 1 133 ? 8.289 -24.561 -18.364 1.00 53.50 195 GLY A CA 1
ATOM 830 C C . GLY A 1 133 ? 7.311 -24.276 -17.245 1.00 56.48 195 GLY A C 1
ATOM 831 O O . GLY A 1 133 ? 6.308 -24.994 -17.054 1.00 49.36 195 GLY A O 1
ATOM 832 N N . VAL A 1 134 ? 7.572 -23.200 -16.513 1.00 51.26 196 VAL A N 1
ATOM 833 C CA . VAL A 1 134 ? 6.655 -22.819 -15.454 1.00 49.67 196 VAL A CA 1
ATOM 834 C C . VAL A 1 134 ? 5.329 -22.388 -16.089 1.00 51.10 196 VAL A C 1
ATOM 835 O O . VAL A 1 134 ? 4.234 -22.752 -15.634 1.00 49.48 196 VAL A O 1
ATOM 839 N N . TRP A 1 135 ? 5.443 -21.655 -17.188 1.00 50.48 197 TRP A N 1
ATOM 840 C CA . TRP A 1 135 ? 4.280 -21.152 -17.883 1.00 58.04 197 TRP A CA 1
ATOM 841 C C . TRP A 1 135 ? 3.468 -22.280 -18.480 1.00 61.21 197 TRP A C 1
ATOM 842 O O . TRP A 1 135 ? 2.275 -22.135 -18.636 1.00 67.32 197 TRP A O 1
ATOM 853 N N . SER A 1 136 ? 4.096 -23.406 -18.803 1.00 57.89 198 SER A N 1
ATOM 854 C CA . SER A 1 136 ? 3.327 -24.516 -19.379 1.00 55.14 198 SER A CA 1
ATOM 855 C C . SER A 1 136 ? 2.489 -25.237 -18.318 1.00 54.42 198 SER A C 1
ATOM 856 O O . SER A 1 136 ? 1.620 -26.039 -18.662 1.00 51.56 198 SER A O 1
ATOM 859 N N . GLN A 1 137 ? 2.764 -24.976 -17.038 1.00 50.03 199 GLN A N 1
ATOM 860 C CA . GLN A 1 137 ? 2.033 -25.651 -15.964 1.00 55.69 199 GLN A CA 1
ATOM 861 C C . GLN A 1 137 ? 0.876 -24.785 -15.476 1.00 60.68 199 GLN A C 1
ATOM 862 O O . GLN A 1 137 ? 1.035 -23.924 -14.603 1.00 61.07 199 GLN A O 1
ATOM 868 N N . LYS A 1 138 ? -0.299 -25.034 -16.038 1.00 66.69 200 LYS A N 1
ATOM 869 C CA . LYS A 1 138 ? -1.428 -24.133 -15.854 1.00 62.04 200 LYS A CA 1
ATOM 870 C C . LYS A 1 138 ? -2.035 -24.084 -14.448 1.00 52.17 200 LYS A C 1
ATOM 871 O O . LYS A 1 138 ? -2.749 -23.126 -14.130 1.00 60.58 200 LYS A O 1
ATOM 877 N N . ASP A 1 139 ? -1.803 -25.112 -13.630 1.00 50.39 201 ASP A N 1
ATOM 878 C CA . ASP A 1 139 ? -2.285 -25.101 -12.239 1.00 63.10 201 ASP A CA 1
ATOM 879 C C . ASP A 1 139 ? -1.224 -24.524 -11.281 1.00 59.19 201 ASP A C 1
ATOM 880 O O . ASP A 1 139 ? -1.453 -24.395 -10.066 1.00 58.37 201 ASP A O 1
ATOM 885 N N . SER A 1 140 ? -0.064 -24.174 -11.819 1.00 44.05 202 SER A N 1
ATOM 886 C CA . SER A 1 140 ? 1.070 -23.861 -10.942 1.00 54.29 202 SER A CA 1
ATOM 887 C C . SER A 1 140 ? 0.987 -22.452 -10.384 1.00 55.06 202 SER A C 1
ATOM 888 O O . SER A 1 140 ? 0.376 -21.555 -11.002 1.00 55.75 202 SER A O 1
ATOM 891 N N . ALA A 1 141 ? 1.628 -22.257 -9.231 1.00 51.27 203 ALA A N 1
ATOM 892 C CA . ALA A 1 141 ? 1.631 -20.946 -8.603 1.00 52.81 203 ALA A CA 1
ATOM 893 C C . ALA A 1 141 ? 2.410 -19.978 -9.479 1.00 57.93 203 ALA A C 1
ATOM 894 O O . ALA A 1 141 ? 2.074 -18.793 -9.551 1.00 60.66 203 ALA A O 1
ATOM 896 N N . GLY A 1 142 ? 3.425 -20.495 -10.179 1.00 52.89 204 GLY A N 1
ATOM 897 C CA . GLY A 1 142 ? 4.203 -19.677 -11.090 1.00 42.91 204 GLY A CA 1
ATOM 898 C C . GLY A 1 142 ? 3.364 -19.156 -12.245 1.00 38.39 204 GLY A C 1
ATOM 899 O O . GLY A 1 142 ? 3.434 -17.963 -12.581 1.00 38.18 204 GLY A O 1
ATOM 900 N N . ARG A 1 143 ? 2.571 -20.037 -12.861 1.00 47.02 205 ARG A N 1
ATOM 901 C CA . ARG A 1 143 ? 1.642 -19.601 -13.912 1.00 52.84 205 ARG A CA 1
ATOM 902 C C . ARG A 1 143 ? 0.791 -18.427 -13.409 1.00 50.74 205 ARG A C 1
ATOM 903 O O . ARG A 1 143 ? 0.733 -17.359 -14.056 1.00 55.06 205 ARG A O 1
ATOM 911 N N . GLN A 1 144 ? 0.191 -18.603 -12.233 1.00 46.47 206 GLN A N 1
ATOM 912 C CA . GLN A 1 144 ? -0.739 -17.603 -11.695 1.00 59.57 206 GLN A CA 1
ATOM 913 C C . GLN A 1 144 ? -0.047 -16.261 -11.475 1.00 64.01 206 GLN A C 1
ATOM 914 O O . GLN A 1 144 ? -0.428 -15.255 -12.073 1.00 66.35 206 GLN A O 1
ATOM 920 N N . ILE A 1 145 ? 0.952 -16.249 -10.600 1.00 70.81 207 ILE A N 1
ATOM 921 C CA . ILE A 1 145 ? 1.759 -15.054 -10.363 1.00 68.93 207 ILE A CA 1
ATOM 922 C C . ILE A 1 145 ? 2.200 -14.305 -11.631 1.00 68.19 207 ILE A C 1
ATOM 923 O O . ILE A 1 145 ? 2.086 -13.061 -11.705 1.00 62.57 207 ILE A O 1
ATOM 928 N N . LEU A 1 146 ? 2.652 -15.052 -12.635 1.00 59.30 208 LEU A N 1
ATOM 929 C CA . LEU A 1 146 ? 3.030 -14.426 -13.888 1.00 58.92 208 LEU A CA 1
ATOM 930 C C . LEU A 1 146 ? 1.829 -13.669 -14.482 1.00 60.93 208 LEU A C 1
ATOM 931 O O . LEU A 1 146 ? 1.940 -12.472 -14.774 1.00 62.38 208 LEU A O 1
ATOM 936 N N . GLU A 1 147 ? 0.675 -14.331 -14.605 1.00 57.09 209 GLU A N 1
ATOM 937 C CA . GLU A 1 147 ? -0.516 -13.652 -15.143 1.00 66.44 209 GLU A CA 1
ATOM 938 C C . GLU A 1 147 ? -0.950 -12.440 -14.332 1.00 65.49 209 GLU A C 1
ATOM 939 O O . GLU A 1 147 ? -1.272 -11.379 -14.883 1.00 63.57 209 GLU A O 1
ATOM 945 N N . LYS A 1 148 ? -0.893 -12.600 -13.019 1.00 65.27 210 LYS A N 1
ATOM 946 C CA . LYS A 1 148 ? -1.300 -11.582 -12.068 1.00 71.15 210 LYS A CA 1
ATOM 947 C C . LYS A 1 148 ? -0.440 -10.318 -12.235 1.00 75.58 210 LYS A C 1
ATOM 948 O O . LYS A 1 148 ? -0.834 -9.223 -11.837 1.00 83.55 210 LYS A O 1
ATOM 954 N N . LEU A 1 149 ? 0.739 -10.474 -12.827 1.00 79.79 211 LEU A N 1
ATOM 955 C CA . LEU A 1 149 ? 1.660 -9.360 -13.001 1.00 84.50 211 LEU A CA 1
ATOM 956 C C . LEU A 1 149 ? 1.647 -8.760 -14.411 1.00 88.96 211 LEU A C 1
ATOM 957 O O . LEU A 1 149 ? 2.275 -7.724 -14.661 1.00 91.93 211 LEU A O 1
ATOM 962 N N . GLY A 1 150 ? 0.929 -9.412 -15.323 1.00 89.89 212 GLY A N 1
ATOM 963 C CA . GLY A 1 150 ? 0.749 -8.897 -16.669 1.00 92.71 212 GLY A CA 1
ATOM 964 C C . GLY A 1 150 ? 1.385 -9.759 -17.748 1.00 91.21 212 GLY A C 1
ATOM 965 O O . GLY A 1 150 ? 1.515 -9.327 -18.887 1.00 96.28 212 GLY A O 1
ATOM 966 N N . PHE A 1 151 ? 1.757 -10.990 -17.412 1.00 83.16 213 PHE A N 1
ATOM 967 C CA . PHE A 1 151 ? 2.340 -11.881 -18.407 1.00 75.95 213 PHE A CA 1
ATOM 968 C C . PHE A 1 151 ? 1.233 -12.616 -19.153 1.00 78.28 213 PHE A C 1
ATOM 969 O O . PHE A 1 151 ? 0.297 -13.129 -18.539 1.00 90.76 213 PHE A O 1
ATOM 977 N N . ASN A 1 152 ? 1.345 -12.685 -20.475 1.00 71.53 214 ASN A N 1
ATOM 978 C CA . ASN A 1 152 ? 0.307 -13.318 -21.284 1.00 76.91 214 ASN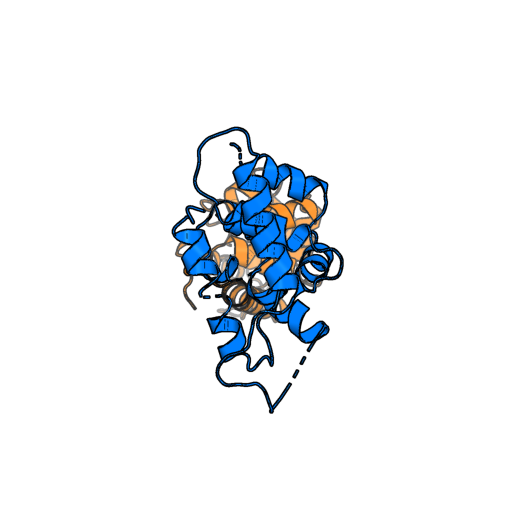 A CA 1
ATOM 979 C C . ASN A 1 152 ? 0.868 -14.127 -22.442 1.00 77.39 214 ASN A C 1
ATOM 980 O O . ASN A 1 152 ? 2.072 -14.110 -22.693 1.00 75.99 214 ASN A O 1
ATOM 985 N N . GLU A 1 153 ? -0.019 -14.794 -23.173 1.00 78.72 215 GLU A N 1
ATOM 986 C CA . GLU A 1 153 ? 0.403 -15.717 -24.214 1.00 78.98 215 GLU A CA 1
ATOM 987 C C . GLU A 1 153 ? 1.222 -15.054 -25.320 1.00 83.05 215 GLU A C 1
ATOM 988 O O . GLU A 1 153 ? 2.123 -15.681 -25.888 1.00 83.88 215 GLU A O 1
ATOM 994 N N . ASP A 1 154 ? 0.954 -13.776 -25.578 1.00 80.04 216 ASP A N 1
ATOM 995 C CA . ASP A 1 154 ? 1.712 -13.033 -26.575 1.00 81.08 216 ASP A CA 1
ATOM 996 C C . ASP A 1 154 ? 3.147 -12.835 -26.092 1.00 81.56 216 ASP A C 1
ATOM 997 O O . ASP A 1 154 ? 4.094 -12.866 -26.890 1.00 79.23 216 ASP A O 1
ATOM 1002 N N . LYS A 1 155 ? 3.297 -12.588 -24.792 1.00 72.72 217 LYS A N 1
ATOM 1003 C CA . LYS A 1 155 ? 4.614 -12.369 -24.232 1.00 71.07 217 LYS A CA 1
ATOM 1004 C C . LYS A 1 155 ? 5.379 -13.677 -24.162 1.00 74.30 217 LYS A C 1
ATOM 1005 O O . LYS A 1 155 ? 6.596 -13.676 -24.232 1.00 72.23 217 LYS A O 1
ATOM 1011 N N . ALA A 1 156 ? 4.668 -14.798 -24.066 1.00 76.31 218 ALA A N 1
ATOM 1012 C CA . ALA A 1 156 ? 5.344 -16.085 -24.000 1.00 74.75 218 ALA A CA 1
ATOM 1013 C C . ALA A 1 156 ? 5.850 -16.490 -25.383 1.00 80.20 218 ALA A C 1
ATOM 1014 O O . ALA A 1 156 ? 6.895 -17.131 -25.501 1.00 87.51 218 ALA A O 1
ATOM 1016 N N . LYS A 1 157 ? 5.148 -16.068 -26.430 1.00 83.33 219 LYS A N 1
ATOM 1017 C CA . LYS A 1 157 ? 5.584 -16.377 -27.780 1.00 90.67 219 LYS A CA 1
ATOM 1018 C C . LYS A 1 157 ? 6.732 -15.427 -28.082 1.00 91.01 219 LYS A C 1
ATOM 1019 O O . LYS A 1 157 ? 7.571 -15.699 -28.943 1.00 94.42 219 LYS A O 1
ATOM 1025 N N . GLU A 1 158 ? 6.749 -14.304 -27.371 1.00 84.35 220 GLU A N 1
ATOM 1026 C CA . GLU A 1 158 ? 7.777 -13.299 -27.547 1.00 87.34 220 GLU A CA 1
ATOM 1027 C C . GLU A 1 158 ? 9.100 -13.785 -26.958 1.00 87.17 220 GLU A C 1
ATOM 1028 O O . GLU A 1 158 ? 10.163 -13.555 -27.533 1.00 85.21 220 GLU A O 1
ATOM 1034 N N . VAL A 1 159 ? 9.013 -14.448 -25.802 1.00 85.11 221 VAL A N 1
ATOM 1035 C CA . VAL A 1 159 ? 10.157 -15.062 -25.130 1.00 73.91 221 VAL A CA 1
ATOM 1036 C C . VAL A 1 159 ? 10.625 -16.254 -25.933 1.00 78.00 221 VAL A C 1
ATOM 1037 O O . VAL A 1 159 ? 11.819 -16.472 -26.096 1.00 79.80 221 VAL A O 1
ATOM 1041 N N . GLU A 1 160 ? 9.665 -17.001 -26.471 1.00 84.04 222 GLU A N 1
ATOM 1042 C CA . GLU A 1 160 ? 9.956 -18.186 -27.270 1.00 85.49 222 GLU A CA 1
ATOM 1043 C C . GLU A 1 160 ? 10.648 -17.801 -28.579 1.00 81.71 222 GLU A C 1
ATOM 1044 O O . GLU A 1 160 ? 11.316 -18.611 -29.217 1.00 81.73 222 GLU A O 1
ATOM 1050 N N . LYS A 1 161 ? 10.475 -16.548 -28.967 1.00 86.13 223 LYS A N 1
ATOM 1051 C CA . LYS A 1 161 ? 11.087 -16.000 -30.164 1.00 90.52 223 LYS A CA 1
ATOM 1052 C C . LYS A 1 161 ? 12.516 -15.563 -29.818 1.00 98.85 223 LYS A C 1
ATOM 1053 O O . LYS A 1 161 ? 13.426 -15.660 -30.640 1.00 103.47 223 LYS A O 1
ATOM 1059 N N . SER A 1 162 ? 12.691 -15.079 -28.589 1.00 101.78 224 SER A N 1
ATOM 1060 C CA . SER A 1 162 ? 13.980 -14.636 -28.077 1.00 106.71 224 SER A CA 1
ATOM 1061 C C . SER A 1 162 ? 14.915 -15.833 -27.904 1.00 111.05 224 SER A C 1
ATOM 1062 O O . SER A 1 162 ? 16.106 -15.760 -28.233 1.00 123.28 224 SER A O 1
ATOM 1073 N N . ASN A 1 164 ? 15.136 -18.314 -29.675 1.00 131.04 226 ASN A N 1
ATOM 1074 C CA . ASN A 1 164 ? 15.544 -18.778 -31.009 1.00 132.07 226 ASN A CA 1
ATOM 1075 C C . ASN A 1 164 ? 16.282 -17.645 -31.746 1.00 131.37 226 ASN A C 1
ATOM 1076 O O . ASN A 1 164 ? 16.785 -17.843 -32.854 1.00 129.90 226 ASN A O 1
ATOM 1081 N N . GLU A 1 165 ? 16.283 -16.471 -31.099 1.00 132.03 227 GLU A N 1
ATOM 1082 C CA . GLU A 1 165 ? 16.829 -15.146 -31.508 1.00 134.40 227 GLU A CA 1
ATOM 1083 C C . GLU A 1 165 ? 15.742 -14.289 -32.170 1.00 132.75 227 GLU A C 1
ATOM 1084 O O . GLU A 1 165 ? 15.504 -13.148 -31.770 1.00 129.09 227 GLU A O 1
ATOM 1090 N N . PRO B 1 22 ? 21.079 3.923 -0.474 1.00 121.95 84 PRO B N 1
ATOM 1091 C CA . PRO B 1 22 ? 20.637 5.320 -0.569 1.00 117.11 84 PRO B CA 1
ATOM 1092 C C . PRO B 1 22 ? 21.517 6.144 -1.508 1.00 117.54 84 PRO B C 1
ATOM 1093 O O . PRO B 1 22 ? 21.858 7.267 -1.156 1.00 120.92 84 PRO B O 1
ATOM 1097 N N . LYS B 1 23 ? 21.877 5.609 -2.679 1.00 113.04 85 LYS B N 1
ATOM 1098 C CA . LYS B 1 23 ? 22.855 6.286 -3.547 1.00 105.42 85 LYS B CA 1
ATOM 1099 C C . LYS B 1 23 ? 22.346 7.061 -4.786 1.00 81.98 85 LYS B C 1
ATOM 1100 O O . LYS B 1 23 ? 21.968 6.476 -5.804 1.00 73.41 85 LYS B O 1
ATOM 1106 N N . TRP B 1 24 ? 22.362 8.390 -4.666 1.00 75.70 86 TRP B N 1
ATOM 1107 C CA . TRP B 1 24 ? 21.863 9.331 -5.675 1.00 70.11 86 TRP B CA 1
ATOM 1108 C C . TRP B 1 24 ? 22.823 9.591 -6.846 1.00 70.43 86 TRP B C 1
ATOM 1109 O O . TRP B 1 24 ? 24.036 9.777 -6.663 1.00 79.42 86 TRP B O 1
ATOM 1120 N N . SER B 1 25 ? 22.263 9.658 -8.048 1.00 61.51 87 SER B N 1
ATOM 1121 C CA . SER B 1 25 ? 23.038 9.968 -9.251 1.00 60.93 87 SER B CA 1
ATOM 1122 C C . SER B 1 25 ? 23.485 11.429 -9.209 1.00 62.56 87 SER B C 1
ATOM 1123 O O . SER B 1 25 ? 22.915 12.234 -8.481 1.00 63.96 87 SER B O 1
ATOM 1126 N N . ALA B 1 26 ? 24.461 11.793 -10.023 1.00 63.60 88 ALA B N 1
ATOM 1127 C CA . ALA B 1 26 ? 24.964 13.157 -9.952 1.00 63.80 88 ALA B CA 1
ATOM 1128 C C . ALA B 1 26 ? 23.927 14.134 -10.497 1.00 55.58 88 ALA B C 1
ATOM 1129 O O . ALA B 1 26 ? 23.651 15.187 -9.906 1.00 51.54 88 ALA B O 1
ATOM 1131 N N . ARG B 1 27 ? 23.285 13.742 -11.587 1.00 62.93 89 ARG B N 1
ATOM 1132 C CA . ARG B 1 27 ? 22.263 14.585 -12.211 1.00 59.48 89 ARG B CA 1
ATOM 1133 C C . ARG B 1 27 ? 21.067 14.694 -11.282 1.00 53.21 89 ARG B C 1
ATOM 1134 O O . ARG B 1 27 ? 20.353 15.712 -11.279 1.00 52.29 89 ARG B O 1
ATOM 1142 N N . ALA B 1 28 ? 20.855 13.677 -10.459 1.00 46.59 90 ALA B N 1
ATOM 1143 C CA . ALA B 1 28 ? 19.746 13.789 -9.507 1.00 52.06 90 ALA B CA 1
ATOM 1144 C C . ALA B 1 28 ? 20.064 14.865 -8.474 1.00 55.33 90 ALA B C 1
ATOM 1145 O O . ALA B 1 28 ? 19.213 15.709 -8.166 1.00 64.18 90 ALA B O 1
ATOM 1147 N N . ILE B 1 29 ? 21.293 14.823 -7.956 1.00 59.83 91 ILE B N 1
ATOM 1148 C CA . ILE B 1 29 ? 21.765 15.779 -6.980 1.00 53.86 91 ILE B CA 1
ATOM 1149 C C . ILE B 1 29 ? 21.689 17.176 -7.555 1.00 51.62 91 ILE B C 1
ATOM 1150 O O . ILE B 1 29 ? 21.162 18.093 -6.897 1.00 47.57 91 ILE B O 1
ATOM 1155 N N . LYS B 1 30 ? 22.194 17.349 -8.779 1.00 52.12 92 LYS B N 1
ATOM 1156 C CA . LYS B 1 30 ? 22.118 18.670 -9.400 1.00 53.40 92 LYS B CA 1
ATOM 1157 C C . LYS B 1 30 ? 20.691 19.159 -9.531 1.00 55.98 92 LYS B C 1
ATOM 1158 O O . LYS B 1 30 ? 20.393 20.295 -9.148 1.00 58.35 92 LYS B O 1
ATOM 1164 N N . SER B 1 31 ? 19.823 18.298 -10.069 1.00 58.73 93 SER B N 1
ATOM 1165 C CA . SER B 1 31 ? 18.408 18.617 -10.241 1.00 55.22 93 SER B CA 1
ATOM 1166 C C . SER B 1 31 ? 17.738 19.207 -9.001 1.00 54.14 93 SER B C 1
ATOM 1167 O O . SER B 1 31 ? 17.119 20.281 -9.074 1.00 62.23 93 SER B O 1
ATOM 1170 N N . LEU B 1 32 ? 17.837 18.497 -7.878 1.00 44.58 94 LEU B N 1
ATOM 1171 C CA . LEU B 1 32 ? 17.303 19.003 -6.606 1.00 51.66 94 LEU B CA 1
ATOM 1172 C C . LEU B 1 32 ? 17.908 20.378 -6.253 1.00 55.06 94 LEU B C 1
ATOM 1173 O O . LEU B 1 32 ? 17.184 21.334 -5.943 1.00 53.75 94 LEU B O 1
ATOM 1178 N N . ALA B 1 33 ? 19.234 20.480 -6.335 1.00 46.35 95 ALA B N 1
ATOM 1179 C CA . ALA B 1 33 ? 19.902 21.716 -6.007 1.00 50.25 95 ALA B CA 1
ATOM 1180 C C . ALA B 1 33 ? 19.388 22.833 -6.901 1.00 58.18 95 ALA B C 1
ATOM 1181 O O . ALA B 1 33 ? 19.031 23.908 -6.404 1.00 51.53 95 ALA B O 1
ATOM 1191 N N . GLY B 1 35 ? 16.509 22.873 -8.518 1.00 45.59 97 GLY B N 1
ATOM 1192 C CA . GLY B 1 35 ? 15.133 23.125 -8.153 1.00 51.82 97 GLY B CA 1
ATOM 1193 C C . GLY B 1 35 ? 15.003 24.013 -6.926 1.00 47.48 97 GLY B C 1
ATOM 1194 O O . GLY B 1 35 ? 14.212 24.985 -6.953 1.00 44.52 97 GLY B O 1
ATOM 1195 N N . GLU B 1 36 ? 15.767 23.708 -5.863 1.00 40.94 98 GLU B N 1
ATOM 1196 C CA . GLU B 1 36 ? 15.706 24.542 -4.655 1.00 49.06 98 GLU B CA 1
ATOM 1197 C C . GLU B 1 36 ? 16.162 25.970 -4.981 1.00 54.74 98 GLU B C 1
ATOM 1198 O O . GLU B 1 36 ? 15.629 26.954 -4.435 1.00 56.80 98 GLU B O 1
ATOM 1204 N N . LEU B 1 37 ? 17.124 26.080 -5.896 1.00 46.28 99 LEU B N 1
ATOM 1205 C CA . LEU B 1 37 ? 17.646 27.394 -6.277 1.00 57.03 99 LEU B CA 1
ATOM 1206 C C . LEU B 1 37 ? 16.573 28.171 -7.045 1.00 58.04 99 LEU B C 1
ATOM 1207 O O . LEU B 1 37 ? 16.521 29.413 -6.953 1.00 46.43 99 LEU B O 1
ATOM 1212 N N . GLU B 1 38 ? 15.757 27.454 -7.835 1.00 54.64 100 GLU B N 1
ATOM 1213 C CA . GLU B 1 38 ? 14.659 28.102 -8.567 1.00 59.11 100 GLU B CA 1
ATOM 1214 C C . GLU B 1 38 ? 13.625 28.657 -7.616 1.00 48.66 100 GLU B C 1
ATOM 1215 O O . GLU B 1 38 ? 13.212 29.814 -7.754 1.00 51.42 100 GLU B O 1
ATOM 1221 N N . ALA B 1 39 ? 13.299 27.882 -6.588 1.00 44.38 101 ALA B N 1
ATOM 1222 C CA . ALA B 1 39 ? 12.357 28.356 -5.568 1.00 55.23 101 ALA B CA 1
ATOM 1223 C C . ALA B 1 39 ? 12.849 29.669 -4.942 1.00 58.95 101 ALA B C 1
ATOM 1224 O O . ALA B 1 39 ? 12.056 30.591 -4.701 1.00 54.82 101 ALA B O 1
ATOM 1226 N N . ARG B 1 40 ? 14.161 29.773 -4.702 1.00 66.27 102 ARG B N 1
ATOM 1227 C CA . ARG B 1 40 ? 14.710 31.021 -4.150 1.00 64.70 102 ARG B CA 1
ATOM 1228 C C . ARG B 1 40 ? 14.656 32.157 -5.171 1.00 60.85 102 ARG B C 1
ATOM 1229 O O . ARG B 1 40 ? 14.334 33.313 -4.821 1.00 60.66 102 ARG B O 1
ATOM 1237 N N . LYS B 1 41 ? 14.967 31.840 -6.428 1.00 60.77 103 LYS B N 1
ATOM 1238 C CA . LYS B 1 41 ? 14.987 32.868 -7.477 1.00 69.33 103 LYS B CA 1
ATOM 1239 C C . LYS B 1 41 ? 13.592 33.455 -7.704 1.00 71.16 103 LYS B C 1
ATOM 1240 O O . LYS B 1 41 ? 13.424 34.675 -7.770 1.00 74.73 103 LYS B O 1
ATOM 1246 N N . LEU B 1 42 ? 12.596 32.573 -7.786 1.00 68.90 104 LEU B N 1
ATOM 1247 C CA . LEU B 1 42 ? 11.217 32.975 -8.063 1.00 70.86 104 LEU B CA 1
ATOM 1248 C C . LEU B 1 42 ? 10.455 33.400 -6.802 1.00 71.35 104 LEU B C 1
ATOM 1249 O O . LEU B 1 42 ? 9.276 33.743 -6.867 1.00 76.17 104 LEU B O 1
ATOM 1254 N N . LYS B 1 43 ? 11.146 33.389 -5.667 1.00 67.59 105 LYS B N 1
ATOM 1255 C CA . LYS B 1 43 ? 10.624 33.943 -4.422 1.00 61.04 105 LYS B CA 1
ATOM 1256 C C . LYS B 1 43 ? 9.406 33.215 -3.889 1.00 59.92 105 LYS B C 1
ATOM 1257 O O . LYS B 1 43 ? 8.512 33.846 -3.308 1.00 64.01 105 LYS B O 1
ATOM 1263 N N . TYR B 1 44 ? 9.372 31.896 -4.094 1.00 57.85 106 TYR B N 1
ATOM 1264 C CA . TYR B 1 44 ? 8.276 31.055 -3.603 1.00 62.05 106 TYR B CA 1
ATOM 1265 C C . TYR B 1 44 ? 8.463 30.777 -2.108 1.00 63.53 106 TYR B C 1
ATOM 1266 O O . TYR B 1 44 ? 9.583 30.714 -1.620 1.00 71.93 106 TYR B O 1
ATOM 1275 N N . PRO B 1 45 ? 7.357 30.669 -1.362 1.00 62.73 107 PRO B N 1
ATOM 1276 C CA . PRO B 1 45 ? 7.409 30.476 0.096 1.00 61.81 107 PRO B CA 1
ATOM 1277 C C . PRO B 1 45 ? 7.880 29.076 0.482 1.00 66.23 107 PRO B C 1
ATOM 1278 O O . PRO B 1 45 ? 8.137 28.807 1.660 1.00 40.71 107 PRO B O 1
ATOM 1282 N N . SER B 1 46 ? 7.952 28.184 -0.502 1.00 40.27 108 SER B N 1
ATOM 1283 C CA . SER B 1 46 ? 8.361 26.803 -0.268 1.00 38.09 108 SER B CA 1
ATOM 1284 C C . SER B 1 46 ? 8.992 26.181 -1.525 1.00 42.19 108 SER B C 1
ATOM 1285 O O . SER B 1 46 ? 8.979 26.776 -2.614 1.00 44.07 108 SER B O 1
ATOM 1288 N N . THR B 1 47 ? 9.523 24.969 -1.365 1.00 38.55 109 THR B N 1
ATOM 1289 C CA . THR B 1 47 ? 10.105 24.213 -2.479 1.00 41.99 109 THR B CA 1
ATOM 1290 C C . THR B 1 47 ? 9.221 23.035 -2.778 1.00 47.77 109 THR B C 1
ATOM 1291 O O . THR B 1 47 ? 9.170 22.084 -1.983 1.00 53.45 109 THR B O 1
ATOM 1295 N N . GLY B 1 48 ? 8.552 23.049 -3.930 1.00 52.25 110 GLY B N 1
ATOM 1296 C CA . GLY B 1 48 ? 7.544 22.023 -4.177 1.00 45.49 110 GLY B CA 1
ATOM 1297 C C . GLY B 1 48 ? 7.874 21.098 -5.318 1.00 50.39 110 GLY B C 1
ATOM 1298 O O . GLY B 1 48 ? 8.964 21.185 -5.912 1.00 53.94 110 GLY B O 1
ATOM 1299 N N . THR B 1 49 ? 6.936 20.207 -5.636 1.00 46.96 111 THR B N 1
ATOM 1300 C CA . THR B 1 49 ? 7.145 19.245 -6.710 1.00 47.35 111 THR B CA 1
ATOM 1301 C C . THR B 1 49 ? 7.456 20.000 -7.992 1.00 45.56 111 THR B C 1
ATOM 1302 O O . THR B 1 49 ? 8.220 19.510 -8.839 1.00 47.01 111 THR B O 1
ATOM 1306 N N . GLU B 1 50 ? 6.922 21.217 -8.106 1.00 42.70 112 GLU B N 1
ATOM 1307 C CA . GLU B 1 50 ? 7.189 22.001 -9.298 1.00 54.16 112 GLU B CA 1
ATOM 1308 C C . GLU B 1 50 ? 8.663 22.374 -9.373 1.00 50.80 112 GLU B C 1
ATOM 1309 O O . GLU B 1 50 ? 9.253 22.339 -10.464 1.00 53.88 112 GLU B O 1
ATOM 1315 N N . ALA B 1 51 ? 9.289 22.646 -8.229 1.00 42.90 113 ALA B N 1
ATOM 1316 C CA . ALA B 1 51 ? 10.713 23.005 -8.264 1.00 53.36 113 ALA B CA 1
ATOM 1317 C C . ALA B 1 51 ? 11.506 21.765 -8.635 1.00 47.61 113 ALA B C 1
ATOM 1318 O O . ALA B 1 51 ? 12.487 21.838 -9.367 1.00 49.37 113 ALA B O 1
ATOM 1320 N N . ILE B 1 52 ? 11.074 20.616 -8.133 1.00 47.10 114 ILE B N 1
ATOM 1321 C CA . ILE B 1 52 ? 11.741 19.369 -8.476 1.00 41.75 114 ILE B CA 1
ATOM 1322 C C . ILE B 1 52 ? 11.697 19.144 -9.979 1.00 45.29 114 ILE B C 1
ATOM 1323 O O . ILE B 1 52 ? 12.705 18.826 -10.607 1.00 60.82 114 ILE B O 1
ATOM 1328 N N . LEU B 1 53 ? 10.527 19.333 -10.560 1.00 46.50 115 LEU B N 1
ATOM 1329 C CA . LEU B 1 53 ? 10.367 19.182 -12.002 1.00 56.27 115 LEU B CA 1
ATOM 1330 C C . LEU B 1 53 ? 11.243 20.198 -12.745 1.00 57.47 115 LEU B C 1
ATOM 1331 O O . LEU B 1 53 ? 11.898 19.874 -13.745 1.00 62.09 115 LEU B O 1
ATOM 1344 N N . GLY B 1 55 ? 13.988 21.755 -11.688 1.00 49.35 117 GLY B N 1
ATOM 1345 C CA . GLY B 1 55 ? 15.372 21.333 -11.519 1.00 49.91 117 GLY B CA 1
ATOM 1346 C C . GLY B 1 55 ? 15.821 20.306 -12.547 1.00 52.03 117 GLY B C 1
ATOM 1347 O O . GLY B 1 55 ? 16.924 20.423 -13.122 1.00 57.40 117 GLY B O 1
ATOM 1348 N N . ILE B 1 56 ? 14.972 19.310 -12.787 1.00 48.64 118 ILE B N 1
ATOM 1349 C CA . ILE B 1 56 ? 15.285 18.303 -13.784 1.00 55.14 118 ILE B CA 1
ATOM 1350 C C . ILE B 1 56 ? 15.535 18.911 -15.168 1.00 59.75 118 ILE B C 1
ATOM 1351 O O . ILE B 1 56 ? 16.461 18.523 -15.875 1.00 64.13 118 ILE B O 1
ATOM 1356 N N . LEU B 1 57 ? 14.708 19.876 -15.545 1.00 66.59 119 LEU B N 1
ATOM 1357 C CA . LEU B 1 57 ? 14.795 20.477 -16.871 1.00 75.77 119 LEU B CA 1
ATOM 1358 C C . LEU B 1 57 ? 15.899 21.519 -16.931 1.00 84.51 119 LEU B C 1
ATOM 1359 O O . LEU B 1 57 ? 16.513 21.726 -17.988 1.00 90.27 119 LEU B O 1
ATOM 1364 N N . VAL B 1 58 ? 16.160 22.164 -15.795 1.00 81.89 120 VAL B N 1
ATOM 1365 C CA . VAL B 1 58 ? 17.239 23.138 -15.729 1.00 82.40 120 VAL B CA 1
ATOM 1366 C C . VAL B 1 58 ? 18.548 22.385 -15.924 1.00 76.40 120 VAL B C 1
ATOM 1367 O O . VAL B 1 58 ? 19.404 22.809 -16.701 1.00 75.34 120 VAL B O 1
ATOM 1371 N N . GLU B 1 59 ? 18.683 21.251 -15.239 1.00 67.06 121 GLU B N 1
ATOM 1372 C CA . GLU B 1 59 ? 19.867 20.426 -15.405 1.00 59.01 121 GLU B CA 1
ATOM 1373 C C . GLU B 1 59 ? 19.937 20.024 -16.875 1.00 69.01 121 GLU B C 1
ATOM 1374 O O . GLU B 1 59 ? 20.903 20.336 -17.572 1.00 81.81 121 GLU B O 1
ATOM 1380 N N . GLY B 1 60 ? 18.916 19.317 -17.340 1.00 65.74 122 GLY B N 1
ATOM 1381 C CA . GLY B 1 60 ? 18.689 19.148 -18.764 1.00 69.98 122 GLY B CA 1
ATOM 1382 C C . GLY B 1 60 ? 19.560 18.195 -19.564 1.00 72.66 122 GLY B C 1
ATOM 1383 O O . GLY B 1 60 ? 19.487 18.209 -20.793 1.00 84.52 122 GLY B O 1
ATOM 1384 N N . THR B 1 61 ? 20.357 17.346 -18.918 1.00 64.45 123 THR B N 1
ATOM 1385 C CA . THR B 1 61 ? 21.209 16.452 -19.708 1.00 70.16 123 THR B CA 1
ATOM 1386 C C . THR B 1 61 ? 20.859 14.981 -19.539 1.00 70.01 123 THR B C 1
ATOM 1387 O O . THR B 1 61 ? 21.365 14.126 -20.266 1.00 72.58 123 THR B O 1
ATOM 1391 N N . SER B 1 62 ? 19.965 14.689 -18.601 1.00 76.25 124 SER B N 1
ATOM 1392 C CA . SER B 1 62 ? 19.563 13.313 -18.348 1.00 71.07 124 SER B CA 1
ATOM 1393 C C . SER B 1 62 ? 18.691 12.811 -19.472 1.00 73.94 124 SER B C 1
ATOM 1394 O O . SER B 1 62 ? 18.142 13.604 -20.247 1.00 72.33 124 SER B O 1
ATOM 1397 N N . THR B 1 63 ? 18.562 11.489 -19.541 1.00 77.67 125 THR B N 1
ATOM 1398 C CA . THR B 1 63 ? 17.676 10.843 -20.501 1.00 77.20 125 THR B CA 1
ATOM 1399 C C . THR B 1 63 ? 16.251 11.348 -20.314 1.00 72.94 125 THR B C 1
ATOM 1400 O O . THR B 1 63 ? 15.566 11.674 -21.286 1.00 82.04 125 THR B O 1
ATOM 1404 N N . VAL B 1 64 ? 15.790 11.371 -19.069 1.00 61.61 126 VAL B N 1
ATOM 1405 C CA . VAL B 1 64 ? 14.424 11.821 -18.789 1.00 64.47 126 VAL B CA 1
ATOM 1406 C C . VAL B 1 64 ? 14.209 13.292 -19.190 1.00 69.67 126 VAL B C 1
ATOM 1407 O O . VAL B 1 64 ? 13.127 13.653 -19.666 1.00 69.50 126 VAL B O 1
ATOM 1411 N N . ALA B 1 65 ? 15.224 14.142 -18.989 1.00 65.67 127 ALA B N 1
ATOM 1412 C CA . ALA B 1 65 ? 15.124 15.538 -19.414 1.00 64.04 127 ALA B CA 1
ATOM 1413 C C . ALA B 1 65 ? 15.002 15.609 -20.933 1.00 68.29 127 ALA B C 1
ATOM 1414 O O . ALA B 1 65 ? 14.208 16.374 -21.468 1.00 78.62 127 ALA B O 1
ATOM 1416 N N . LYS B 1 66 ? 15.800 14.803 -21.623 1.00 70.94 128 LYS B N 1
ATOM 1417 C CA . LYS B 1 66 ? 15.748 14.746 -23.075 1.00 83.23 128 LYS B CA 1
ATOM 1418 C C . LYS B 1 66 ? 14.393 14.212 -23.481 1.00 81.25 128 LYS B C 1
ATOM 1419 O O . LYS B 1 66 ? 13.795 14.680 -24.449 1.00 78.40 128 LYS B O 1
ATOM 1425 N N . PHE B 1 67 ? 13.948 13.191 -22.751 1.00 86.28 129 PHE B N 1
ATOM 1426 C CA . PHE B 1 67 ? 12.642 12.575 -22.960 1.00 88.06 129 PHE B CA 1
ATOM 1427 C C . PHE B 1 67 ? 11.523 13.601 -22.821 1.00 86.78 129 PHE B C 1
ATOM 1428 O O . PHE B 1 67 ? 10.613 13.638 -23.644 1.00 87.88 129 PHE B O 1
ATOM 1436 N N . LEU B 1 68 ? 11.584 14.411 -21.764 1.00 86.91 130 LEU B N 1
ATOM 1437 C CA . LEU B 1 68 ? 10.587 15.458 -21.535 1.00 84.06 130 LEU B CA 1
ATOM 1438 C C . LEU B 1 68 ? 10.670 16.526 -22.619 1.00 88.48 130 LEU B C 1
ATOM 1439 O O . LEU B 1 68 ? 9.683 16.810 -23.302 1.00 95.58 130 LEU B O 1
ATOM 1444 N N . ARG B 1 69 ? 11.861 17.092 -22.790 1.00 87.96 131 ARG B N 1
ATOM 1445 C CA . ARG B 1 69 ? 12.096 18.139 -23.777 1.00 96.29 131 ARG B CA 1
ATOM 1446 C C . ARG B 1 69 ? 11.582 17.742 -25.156 1.00 105.46 131 ARG B C 1
ATOM 1447 O O . ARG B 1 69 ? 11.208 18.598 -25.958 1.00 112.19 131 ARG B O 1
ATOM 1455 N N . GLY B 1 70 ? 11.572 16.442 -25.430 1.00 106.11 132 GLY B N 1
ATOM 1456 C CA . GLY B 1 70 ? 11.057 15.931 -26.685 1.00 107.68 132 GLY B CA 1
ATOM 1457 C C . GLY B 1 70 ? 9.543 15.791 -26.754 1.00 107.32 132 GLY B C 1
ATOM 1458 O O . GLY B 1 70 ? 8.960 15.874 -27.833 1.00 111.32 132 GLY B O 1
ATOM 1459 N N . ASN B 1 71 ? 8.901 15.585 -25.609 1.00 103.69 133 ASN B N 1
ATOM 1460 C CA . ASN B 1 71 ? 7.458 15.322 -25.574 1.00 106.58 133 ASN B CA 1
ATOM 1461 C C . ASN B 1 71 ? 6.606 16.523 -25.163 1.00 107.75 133 ASN B C 1
ATOM 1462 O O . ASN B 1 71 ? 5.603 16.382 -24.457 1.00 102.17 133 ASN B O 1
ATOM 1467 N N . GLY B 1 72 ? 7.005 17.696 -25.648 1.00 110.47 134 GLY B N 1
ATOM 1468 C CA . GLY B 1 72 ? 6.290 18.939 -25.419 1.00 113.83 134 GLY B CA 1
ATOM 1469 C C . GLY B 1 72 ? 6.187 19.335 -23.957 1.00 116.56 134 GLY B C 1
ATOM 1470 O O . GLY B 1 72 ? 5.131 19.774 -23.488 1.00 120.50 134 GLY B O 1
ATOM 1471 N N . VAL B 1 73 ? 7.309 19.205 -23.251 1.00 110.20 135 VAL B N 1
ATOM 1472 C CA . VAL B 1 73 ? 7.455 19.683 -21.875 1.00 103.94 135 VAL B CA 1
ATOM 1473 C C . VAL B 1 73 ? 8.858 20.206 -21.556 1.00 101.68 135 VAL B C 1
ATOM 1474 O O . VAL B 1 73 ? 9.773 19.432 -21.257 1.00 98.21 135 VAL B O 1
ATOM 1478 N N . THR B 1 74 ? 9.008 21.529 -21.574 1.00 104.83 136 THR B N 1
ATOM 1479 C CA . THR B 1 74 ? 10.330 22.143 -21.446 1.00 105.09 136 THR B CA 1
ATOM 1480 C C . THR B 1 74 ? 10.365 23.153 -20.330 1.00 105.04 136 THR B C 1
ATOM 1481 O O . THR B 1 74 ? 9.326 23.591 -19.826 1.00 110.29 136 THR B O 1
ATOM 1485 N N . LEU B 1 75 ? 11.587 23.508 -19.953 1.00 99.12 137 LEU B N 1
ATOM 1486 C CA . LEU B 1 75 ? 11.834 24.398 -18.843 1.00 92.98 137 LEU B CA 1
ATOM 1487 C C . LEU B 1 75 ? 11.007 25.665 -19.079 1.00 103.06 137 LEU B C 1
ATOM 1488 O O . LEU B 1 75 ? 10.249 26.083 -18.205 1.00 104.94 137 LEU B O 1
ATOM 1493 N N . PHE B 1 76 ? 11.105 26.232 -20.281 1.00 110.35 138 PHE B N 1
ATOM 1494 C CA . PHE B 1 76 ? 10.389 27.468 -20.615 1.00 116.84 138 PHE B CA 1
ATOM 1495 C C . PHE B 1 76 ? 8.872 27.312 -20.446 1.00 114.07 138 PHE B C 1
ATOM 1496 O O . PHE B 1 76 ? 8.216 28.174 -19.861 1.00 119.21 138 PHE B O 1
ATOM 1504 N N . LYS B 1 77 ? 8.321 26.216 -20.955 1.00 105.68 139 LYS B N 1
ATOM 1505 C CA . LYS B 1 77 ? 6.889 25.966 -20.850 1.00 102.07 139 LYS B CA 1
ATOM 1506 C C . LYS B 1 77 ? 6.473 25.655 -19.410 1.00 96.47 139 LYS B C 1
ATOM 1507 O O . LYS B 1 77 ? 5.385 26.037 -18.973 1.00 96.67 139 LYS B O 1
ATOM 1513 N N . VAL B 1 78 ? 7.337 24.950 -18.684 1.00 91.74 140 VAL B N 1
ATOM 1514 C CA . VAL B 1 78 ? 7.061 24.605 -17.290 1.00 88.17 140 VAL B CA 1
ATOM 1515 C C . VAL B 1 78 ? 7.041 25.863 -16.415 1.00 86.35 140 VAL B C 1
ATOM 1516 O O . VAL B 1 78 ? 6.176 26.000 -15.545 1.00 84.34 140 VAL B O 1
ATOM 1520 N N . ARG B 1 79 ? 7.991 26.773 -16.654 1.00 87.65 141 ARG B N 1
ATOM 1521 C CA . ARG B 1 79 ? 8.060 28.054 -15.938 1.00 91.55 141 ARG B CA 1
ATOM 1522 C C . ARG B 1 79 ? 6.767 28.843 -16.071 1.00 97.13 141 ARG B C 1
ATOM 1523 O O . ARG B 1 79 ? 6.357 29.527 -15.134 1.00 100.19 141 ARG B O 1
ATOM 1531 N N . ASP B 1 80 ? 6.165 28.788 -17.259 1.00 103.82 142 ASP B N 1
ATOM 1532 C CA . ASP B 1 80 ? 4.902 29.474 -17.528 1.00 110.04 142 ASP B CA 1
ATOM 1533 C C . ASP B 1 80 ? 3.796 28.883 -16.684 1.00 112.71 142 ASP B C 1
ATOM 1534 O O . ASP B 1 80 ? 3.181 29.574 -15.880 1.00 123.96 142 ASP B O 1
ATOM 1539 N N . GLU B 1 81 ? 3.529 27.602 -16.909 1.00 107.26 143 GLU B N 1
ATOM 1540 C CA . GLU B 1 81 ? 2.451 26.899 -16.233 1.00 106.78 143 GLU B CA 1
ATOM 1541 C C . GLU B 1 81 ? 2.511 27.103 -14.724 1.00 102.91 143 GLU B C 1
ATOM 1542 O O . GLU B 1 81 ? 1.483 27.071 -14.044 1.00 107.55 143 GLU B O 1
ATOM 1548 N N . THR B 1 82 ? 3.722 27.313 -14.218 1.00 93.18 144 THR B N 1
ATOM 1549 C CA . THR B 1 82 ? 3.918 27.592 -12.806 1.00 100.47 144 THR B CA 1
ATOM 1550 C C . THR B 1 82 ? 3.352 28.986 -12.456 1.00 118.21 144 THR B C 1
ATOM 1551 O O . THR B 1 82 ? 2.736 29.191 -11.409 1.00 125.76 144 THR B O 1
ATOM 1555 N N . LEU B 1 83 ? 3.619 29.961 -13.311 1.00 124.10 145 LEU B N 1
ATOM 1556 C CA . LEU B 1 83 ? 2.995 31.273 -13.157 1.00 128.00 145 LEU B CA 1
ATOM 1557 C C . LEU B 1 83 ? 1.448 31.171 -13.107 1.00 124.66 145 LEU B C 1
ATOM 1558 O O . LEU B 1 83 ? 0.787 31.865 -12.321 1.00 129.66 145 LEU B O 1
ATOM 1563 N N . SER B 1 84 ? 0.885 30.281 -13.924 1.00 123.70 146 SER B N 1
ATOM 1564 C CA . SER B 1 84 ? -0.571 30.099 -13.991 1.00 128.81 146 SER B CA 1
ATOM 1565 C C . SER B 1 84 ? -1.264 29.721 -12.669 1.00 131.79 146 SER B C 1
ATOM 1566 O O . SER B 1 84 ? -2.498 29.684 -12.583 1.00 135.14 146 SER B O 1
ATOM 1569 N N . LEU B 1 85 ? -0.477 29.435 -11.639 1.00 127.55 147 LEU B N 1
ATOM 1570 C CA . LEU B 1 85 ? -1.069 29.122 -10.347 1.00 125.67 147 LEU B CA 1
ATOM 1571 C C . LEU B 1 85 ? -0.685 30.148 -9.261 1.00 125.45 147 LEU B C 1
ATOM 1572 O O . LEU B 1 85 ? -0.491 31.347 -9.545 1.00 129.78 147 LEU B O 1
ATOM 1577 N N . TYR B 1 92 ? 4.650 34.877 -3.248 1.00 80.73 154 TYR B N 1
ATOM 1578 C CA . TYR B 1 92 ? 4.734 36.354 -3.228 1.00 95.88 154 TYR B CA 1
ATOM 1579 C C . TYR B 1 92 ? 5.902 37.099 -2.541 1.00 94.32 154 TYR B C 1
ATOM 1580 O O . TYR B 1 92 ? 7.031 37.048 -3.032 1.00 99.29 154 TYR B O 1
ATOM 1589 N N . PHE B 1 93 ? 5.623 37.798 -1.432 1.00 91.14 155 PHE B N 1
ATOM 1590 C CA . PHE B 1 93 ? 6.557 38.785 -0.851 1.00 82.81 155 PHE B CA 1
ATOM 1591 C C . PHE B 1 93 ? 6.894 38.566 0.631 1.00 73.86 155 PHE B C 1
ATOM 1592 O O . PHE B 1 93 ? 7.356 39.475 1.325 1.00 78.12 155 PHE B O 1
ATOM 1600 N N . PHE B 1 94 ? 6.613 37.377 1.130 1.00 66.94 156 PHE B N 1
ATOM 1601 C CA . PHE B 1 94 ? 6.872 37.050 2.521 1.00 63.27 156 PHE B CA 1
ATO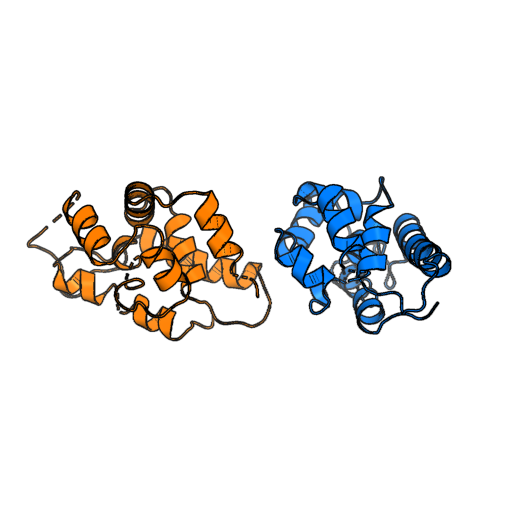M 1602 C C . PHE B 1 94 ? 7.620 35.724 2.577 1.00 59.01 156 PHE B C 1
ATOM 1603 O O . PHE B 1 94 ? 7.636 35.054 3.620 1.00 53.77 156 PHE B O 1
ATOM 1611 N N . SER B 1 95 ? 8.213 35.326 1.450 1.00 54.22 157 SER B N 1
ATOM 1612 C CA . SER B 1 95 ? 8.927 34.051 1.383 1.00 58.49 157 SER B CA 1
ATOM 1613 C C . SER B 1 95 ? 10.235 34.072 2.187 1.00 61.75 157 SER B C 1
ATOM 1614 O O . SER B 1 95 ? 10.968 35.094 2.226 1.00 51.53 157 SER B O 1
ATOM 1617 N N . PRO B 1 96 ? 10.493 32.960 2.891 1.00 62.10 158 PRO B N 1
ATOM 1618 C CA . PRO B 1 96 ? 11.715 32.865 3.707 1.00 59.61 158 PRO B CA 1
ATOM 1619 C C . PRO B 1 96 ? 12.955 32.691 2.832 1.00 65.62 158 PRO B C 1
ATOM 1620 O O . PRO B 1 96 ? 12.838 32.305 1.641 1.00 44.77 158 PRO B O 1
ATOM 1624 N N . GLU B 1 97 ? 14.114 32.960 3.445 1.00 56.32 159 GLU B N 1
ATOM 1625 C CA . GLU B 1 97 ? 15.405 32.876 2.795 1.00 54.70 159 GLU B CA 1
ATOM 1626 C C . GLU B 1 97 ? 15.635 31.455 2.287 1.00 53.57 159 GLU B C 1
ATOM 1627 O O . GLU B 1 97 ? 16.141 31.264 1.179 1.00 56.83 159 GLU B O 1
ATOM 16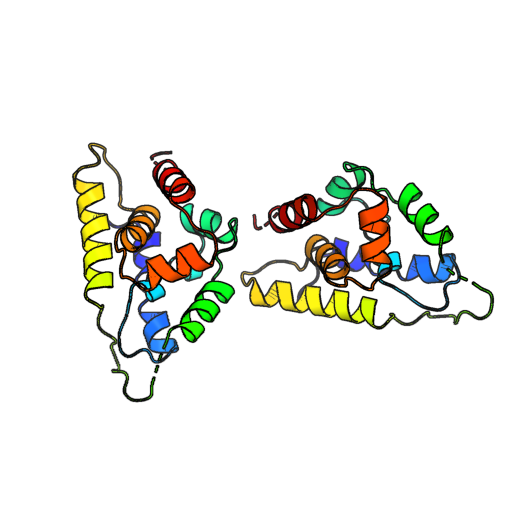33 N N . HIS B 1 98 ? 15.237 30.461 3.077 1.00 41.75 160 HIS B N 1
ATOM 1634 C CA . HIS B 1 98 ? 15.382 29.070 2.676 1.00 48.38 160 HIS B CA 1
ATOM 1635 C C . HIS B 1 98 ? 13.975 28.410 2.674 1.00 40.69 160 HIS B C 1
ATOM 1636 O O . HIS B 1 98 ? 13.499 27.976 3.745 1.00 38.12 160 HIS B O 1
ATOM 1643 N N . PRO B 1 99 ? 13.305 28.343 1.492 1.00 40.63 161 PRO B N 1
ATOM 1644 C CA . PRO B 1 99 ? 11.970 27.739 1.353 1.00 43.83 161 PRO B CA 1
ATOM 1645 C C . PRO B 1 99 ? 12.026 26.234 1.635 1.00 46.27 161 PRO B C 1
ATOM 1646 O O . PRO B 1 99 ? 12.581 25.503 0.825 1.00 50.47 161 PRO B O 1
ATOM 1650 N N . PRO B 1 100 ? 11.446 25.768 2.750 1.00 46.67 162 PRO B N 1
ATOM 1651 C CA . PRO B 1 100 ? 11.476 24.322 3.049 1.00 46.07 162 PRO B CA 1
ATOM 1652 C C . PRO B 1 100 ? 10.682 23.478 2.022 1.00 49.29 162 PRO B C 1
ATOM 1653 O O . PRO B 1 100 ? 9.836 24.032 1.311 1.00 39.85 162 PRO B O 1
ATOM 1657 N N . LEU B 1 101 ? 10.993 22.177 1.916 1.00 53.97 163 LEU B N 1
ATOM 1658 C CA . LEU B 1 101 ? 10.276 21.286 1.002 1.00 49.65 163 LEU B CA 1
ATOM 1659 C C . LEU B 1 101 ? 8.838 21.264 1.436 1.00 42.62 163 LEU B C 1
ATOM 1660 O O . LEU B 1 101 ? 8.555 21.302 2.633 1.00 46.54 163 LEU B O 1
ATOM 1665 N N . THR B 1 102 ? 7.925 21.205 0.475 1.00 39.38 164 THR B N 1
ATOM 1666 C CA . THR B 1 102 ? 6.512 21.025 0.787 1.00 44.54 164 THR B CA 1
ATOM 1667 C C . THR B 1 102 ? 6.387 19.539 1.117 1.00 50.69 164 THR B C 1
ATOM 1668 O O . THR B 1 102 ? 7.322 18.743 0.824 1.00 46.27 164 THR B O 1
ATOM 1672 N N . GLU B 1 103 ? 5.301 19.178 1.792 1.00 54.74 165 GLU B N 1
ATOM 1673 C CA . GLU B 1 103 ? 5.013 17.784 2.111 1.00 52.54 165 GLU B CA 1
ATOM 1674 C C . GLU B 1 103 ? 4.908 16.903 0.849 1.00 48.56 165 GLU B C 1
ATOM 1675 O O . GLU B 1 103 ? 5.494 15.819 0.824 1.00 57.41 165 GLU B O 1
ATOM 1681 N N . PRO B 1 104 ? 4.194 17.357 -0.211 1.00 49.66 166 PRO B N 1
ATOM 1682 C CA . PRO B 1 104 ? 4.219 16.537 -1.440 1.00 50.03 166 PRO B CA 1
ATOM 1683 C C . PRO B 1 104 ? 5.614 16.368 -2.051 1.00 56.62 166 PRO B C 1
ATOM 1684 O O . PRO B 1 104 ? 5.876 15.316 -2.647 1.00 57.40 166 PRO B O 1
ATOM 1688 N N . ALA B 1 105 ? 6.459 17.396 -1.945 1.00 52.11 167 ALA B N 1
ATOM 1689 C CA . ALA B 1 105 ? 7.845 17.316 -2.392 1.00 42.03 167 ALA B CA 1
ATOM 1690 C C . ALA B 1 105 ? 8.609 16.248 -1.600 1.00 44.70 167 ALA B C 1
ATOM 1691 O O . ALA B 1 105 ? 9.343 15.442 -2.182 1.00 45.77 167 ALA B O 1
ATOM 1693 N N . GLN B 1 106 ? 8.459 16.270 -0.269 1.00 46.18 168 GLN B N 1
ATOM 1694 C CA . GLN B 1 106 ? 9.096 15.269 0.588 1.00 52.98 168 GLN B CA 1
ATOM 1695 C C . GLN B 1 106 ? 8.675 13.865 0.217 1.00 60.76 168 GLN B C 1
ATOM 1696 O O . GLN B 1 106 ? 9.502 12.940 0.162 1.00 56.93 168 GLN B O 1
ATOM 1702 N 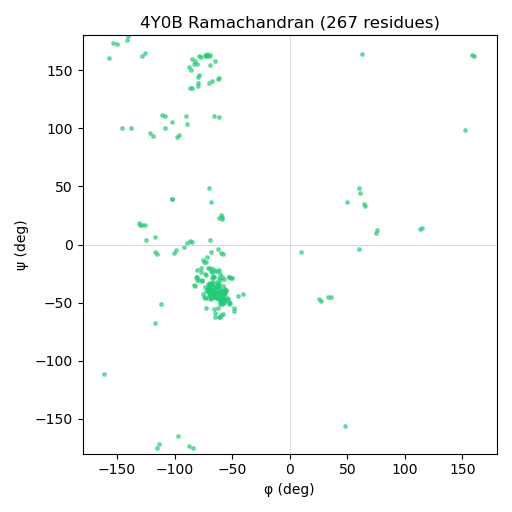N . LYS B 1 107 ? 7.384 13.739 -0.069 1.00 60.49 169 LYS B N 1
ATOM 1703 C CA . LYS B 1 107 ? 6.760 12.466 -0.365 1.00 54.07 169 LYS B CA 1
ATOM 1704 C C . LYS B 1 107 ? 7.258 11.953 -1.723 1.00 50.10 169 LYS B C 1
ATOM 1705 O O . LYS B 1 107 ? 7.400 10.742 -1.930 1.00 52.42 169 LYS B O 1
ATOM 1711 N N . ALA B 1 108 ? 7.494 12.872 -2.657 1.00 43.19 170 ALA B N 1
ATOM 1712 C CA . ALA B 1 108 ? 7.996 12.493 -3.973 1.00 49.85 170 ALA B CA 1
ATOM 1713 C C . ALA B 1 108 ? 9.444 11.990 -3.839 1.00 50.19 170 ALA B C 1
ATOM 1714 O O . ALA B 1 108 ? 9.865 11.074 -4.542 1.00 46.86 170 ALA B O 1
ATOM 1716 N N . ILE B 1 109 ? 10.186 12.556 -2.900 1.00 39.26 171 ILE B N 1
ATOM 1717 C CA . ILE B 1 109 ? 11.557 12.119 -2.710 1.00 58.35 171 ILE B CA 1
ATOM 1718 C C . ILE B 1 109 ? 11.587 10.748 -1.998 1.00 58.90 171 ILE B C 1
ATOM 1719 O O . ILE B 1 109 ? 12.299 9.830 -2.430 1.00 56.61 171 ILE B O 1
ATOM 1724 N N . ALA B 1 110 ? 10.782 10.609 -0.942 1.00 53.67 172 ALA B N 1
ATOM 1725 C CA . ALA B 1 110 ? 10.642 9.346 -0.221 1.00 60.21 172 ALA B CA 1
ATOM 1726 C C . ALA B 1 110 ? 10.177 8.218 -1.133 1.00 60.06 172 ALA B C 1
ATOM 1727 O O . ALA B 1 110 ? 10.552 7.047 -0.926 1.00 62.94 172 ALA B O 1
ATOM 1729 N N . TRP B 1 111 ? 9.313 8.559 -2.091 1.00 48.10 173 TRP B N 1
ATOM 1730 C CA . TRP B 1 111 ? 8.828 7.576 -3.056 1.00 52.27 173 TRP B CA 1
ATOM 1731 C C . TRP B 1 111 ? 9.966 7.139 -3.946 1.00 51.31 173 TRP B C 1
ATOM 1732 O O . TRP B 1 111 ? 10.123 5.946 -4.219 1.00 56.89 173 TRP B O 1
ATOM 1743 N N . ALA B 1 112 ? 10.770 8.104 -4.386 1.00 49.37 174 ALA B N 1
ATOM 1744 C CA . ALA B 1 112 ? 11.933 7.783 -5.208 1.00 51.12 174 ALA B CA 1
ATOM 1745 C C . ALA B 1 112 ? 12.909 6.867 -4.445 1.00 52.78 174 ALA B C 1
ATOM 1746 O O . ALA B 1 112 ? 13.391 5.882 -5.006 1.00 52.51 174 ALA B O 1
ATOM 1748 N N . ILE B 1 113 ? 13.137 7.135 -3.157 1.00 51.66 175 ILE B N 1
ATOM 1749 C CA . ILE B 1 113 ? 13.991 6.252 -2.367 1.00 63.24 175 ILE B CA 1
ATOM 1750 C C . ILE B 1 113 ? 13.399 4.843 -2.324 1.00 74.61 175 ILE B C 1
ATOM 1751 O O . ILE B 1 113 ? 14.111 3.864 -2.561 1.00 77.75 175 ILE B O 1
ATOM 1756 N N . ASP B 1 114 ? 12.106 4.748 -1.994 1.00 77.18 176 ASP B N 1
ATOM 1757 C CA . ASP B 1 114 ? 11.433 3.459 -1.808 1.00 85.47 176 ASP B CA 1
ATOM 1758 C C . ASP B 1 114 ? 11.451 2.649 -3.091 1.00 78.37 176 ASP B C 1
ATOM 1759 O O . ASP B 1 114 ? 11.718 1.449 -3.077 1.00 75.27 176 ASP B O 1
ATOM 1764 N N . GLU B 1 115 ? 11.142 3.308 -4.201 1.00 60.26 177 GLU B N 1
ATOM 1765 C CA . GLU B 1 115 ? 11.085 2.618 -5.481 1.00 67.24 177 GLU B CA 1
ATOM 1766 C C . GLU B 1 115 ? 12.456 2.028 -5.855 1.00 74.98 177 GLU B C 1
ATOM 1767 O O . GLU B 1 115 ? 12.530 0.949 -6.423 1.00 75.61 177 GLU B O 1
ATOM 1773 N N . LYS B 1 116 ? 13.536 2.734 -5.521 1.00 79.93 178 LYS B N 1
ATOM 1774 C CA . LYS B 1 116 ? 14.885 2.273 -5.844 1.00 82.93 178 LYS B CA 1
ATOM 1775 C C . LYS B 1 116 ? 15.217 1.008 -5.070 1.00 83.44 178 LYS B C 1
ATOM 1776 O O . LYS B 1 116 ? 15.931 0.129 -5.564 1.00 87.08 178 LYS B O 1
ATOM 1782 N N . ASN B 1 117 ? 14.735 0.937 -3.837 1.00 80.23 179 ASN B N 1
ATOM 1783 C CA . ASN B 1 117 ? 14.904 -0.262 -3.030 1.00 87.46 179 ASN B CA 1
ATOM 1784 C C . ASN B 1 117 ? 14.023 -1.440 -3.497 1.00 98.23 179 ASN B C 1
ATOM 1785 O O . ASN B 1 117 ? 14.532 -2.519 -3.803 1.00 100.59 179 ASN B O 1
ATOM 1790 N N . LYS B 1 118 ? 12.709 -1.218 -3.595 1.00 109.32 180 LYS B N 1
ATOM 1791 C CA . LYS B 1 118 ? 11.771 -2.288 -3.988 1.00 122.71 180 LYS B CA 1
ATOM 1792 C C . LYS B 1 118 ? 11.915 -2.706 -5.457 1.00 130.24 180 LYS B C 1
ATOM 1793 O O . LYS B 1 118 ? 11.173 -3.550 -5.960 1.00 139.26 180 LYS B O 1
ATOM 1799 N N . SER B 1 119 ? 12.891 -2.115 -6.129 1.00 127.80 181 SER B N 1
ATOM 1800 C CA . SER B 1 119 ? 13.197 -2.435 -7.515 1.00 134.76 181 SER B CA 1
ATOM 1801 C C . SER B 1 119 ? 14.606 -3.016 -7.603 1.00 134.38 181 SER B C 1
ATOM 1802 O O . SER B 1 119 ? 15.167 -3.152 -8.689 1.00 135.42 181 SER B O 1
ATOM 1805 N N . ASP B 1 120 ? 15.194 -3.230 -6.426 1.00 134.59 182 ASP B N 1
ATOM 1806 C CA . ASP B 1 120 ? 16.474 -3.935 -6.237 1.00 139.78 182 ASP B CA 1
ATOM 1807 C C . ASP B 1 120 ? 17.649 -3.534 -7.130 1.00 142.95 182 ASP B C 1
ATOM 1808 O O . ASP B 1 120 ? 17.703 -2.407 -7.636 1.00 141.33 182 ASP B O 1
ATOM 1813 N N . VAL B 1 121 ? 18.588 -4.469 -7.285 1.00 148.37 183 VAL B N 1
ATOM 1814 C CA . VAL B 1 121 ? 19.766 -4.305 -8.137 1.00 149.23 183 VAL B CA 1
ATOM 1815 C C . VAL B 1 121 ? 20.646 -3.150 -7.621 1.00 145.91 183 VAL B C 1
ATOM 1816 O O . VAL B 1 121 ? 20.219 -2.326 -6.805 1.00 140.63 183 VAL B O 1
ATOM 1820 N N . ASP B 1 122 ? 21.888 -3.106 -8.081 1.00 147.67 184 ASP B N 1
ATOM 1821 C CA . ASP B 1 122 ? 22.761 -2.003 -7.755 1.00 143.80 184 ASP B CA 1
ATOM 1822 C C . ASP B 1 122 ? 22.416 -0.972 -8.810 1.00 127.45 184 ASP B C 1
ATOM 1823 O O . ASP B 1 122 ? 22.001 -1.320 -9.919 1.00 126.10 184 ASP B O 1
ATOM 1828 N N . GLY B 1 123 ? 22.562 0.298 -8.468 1.00 112.74 185 G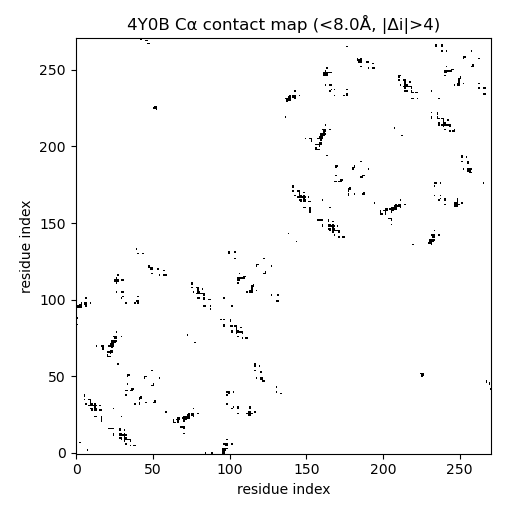LY B N 1
ATOM 1829 C CA . GLY B 1 123 ? 22.310 1.330 -9.445 1.00 102.62 185 GLY B CA 1
ATOM 1830 C C . GLY B 1 123 ? 22.064 2.654 -8.783 1.00 93.16 185 GLY B C 1
ATOM 1831 O O . GLY B 1 123 ? 21.748 2.739 -7.593 1.00 93.33 185 GLY B O 1
ATOM 1832 N N . GLU B 1 124 ? 22.191 3.711 -9.563 1.00 87.09 186 GLU B N 1
ATOM 1833 C CA . GLU B 1 124 ? 21.956 5.011 -8.996 1.00 82.42 186 GLU B CA 1
ATOM 1834 C C . GLU B 1 124 ? 20.467 5.321 -8.956 1.00 76.72 186 GLU B C 1
ATOM 1835 O O . GLU B 1 124 ? 19.656 4.781 -9.707 1.00 77.01 186 GLU B O 1
ATOM 1841 N N . LEU B 1 125 ? 20.128 6.230 -8.070 1.00 65.58 187 LEU B N 1
ATOM 1842 C CA . LEU B 1 125 ? 18.802 6.713 -7.971 1.00 60.44 187 LEU B CA 1
ATOM 1843 C C . LEU B 1 125 ? 18.858 7.884 -8.956 1.00 65.18 187 LEU B C 1
ATOM 1844 O O . LEU B 1 125 ? 19.445 8.953 -8.672 1.00 53.72 187 LEU B O 1
ATOM 1849 N N . THR B 1 126 ? 18.283 7.662 -10.137 1.00 70.95 188 THR B N 1
ATOM 1850 C CA . THR B 1 126 ? 18.447 8.595 -11.241 1.00 67.89 188 THR B CA 1
ATOM 1851 C C . THR B 1 126 ? 17.400 9.662 -11.176 1.00 57.89 188 THR B C 1
ATOM 1852 O O . THR B 1 126 ? 16.680 9.765 -10.201 1.00 54.60 188 THR B O 1
ATOM 1856 N N . THR B 1 127 ? 17.356 10.487 -12.209 1.00 50.50 189 THR B N 1
ATOM 1857 C CA . THR B 1 127 ? 16.353 11.522 -12.306 1.00 50.04 189 THR B CA 1
ATOM 1858 C C . THR B 1 127 ? 15.004 10.887 -12.731 1.00 56.83 189 THR B C 1
ATOM 1859 O O . THR B 1 127 ? 13.941 11.445 -12.508 1.00 44.46 189 THR B O 1
ATOM 1863 N N . ALA B 1 128 ? 15.035 9.700 -13.314 1.00 51.75 190 ALA B N 1
ATOM 1864 C CA . ALA B 1 128 ? 13.779 9.075 -13.681 1.00 54.25 190 ALA B CA 1
ATOM 1865 C C . ALA B 1 128 ? 13.002 8.725 -12.403 1.00 55.57 190 ALA B C 1
ATOM 1866 O O . ALA B 1 128 ? 11.784 8.925 -12.347 1.00 63.12 190 ALA B O 1
ATOM 1868 N N . TYR B 1 129 ? 13.702 8.259 -11.366 1.00 54.29 191 TYR B N 1
ATOM 1869 C CA . TYR B 1 129 ? 13.028 7.995 -10.103 1.00 50.62 191 TYR B CA 1
ATOM 1870 C C . TYR B 1 129 ? 12.471 9.292 -9.536 1.00 54.47 191 TYR B C 1
ATOM 1871 O O . TYR B 1 129 ? 11.448 9.301 -8.864 1.00 59.62 191 TYR B O 1
ATOM 1880 N N . LEU B 1 130 ? 13.154 10.392 -9.788 1.00 60.23 192 LEU B N 1
ATOM 1881 C CA . LEU B 1 130 ? 12.717 11.657 -9.215 1.00 61.60 192 LEU B CA 1
ATOM 1882 C C . LEU B 1 130 ? 11.475 12.131 -9.957 1.00 56.19 192 LEU B C 1
ATOM 1883 O O . LEU B 1 130 ? 10.516 12.596 -9.343 1.00 50.22 192 LEU B O 1
ATOM 1888 N N . LEU B 1 131 ? 11.443 11.895 -11.265 1.00 52.89 193 LEU B N 1
ATOM 1889 C CA . LEU B 1 131 ? 10.332 12.341 -12.068 1.00 55.90 193 LEU B CA 1
ATOM 1890 C C . LEU B 1 131 ? 9.129 11.482 -11.713 1.00 63.75 193 LEU B C 1
ATOM 1891 O O . LEU B 1 131 ? 8.035 12.020 -11.476 1.00 46.36 193 LEU B O 1
ATOM 1896 N N . LEU B 1 132 ? 9.317 10.164 -11.630 1.00 45.01 194 LEU B N 1
ATOM 1897 C CA . LEU B 1 132 ? 8.197 9.311 -11.255 1.00 46.61 194 LEU B CA 1
ATOM 1898 C C . LEU B 1 132 ? 7.703 9.561 -9.815 1.00 57.71 194 LEU B C 1
ATOM 1899 O O . LEU B 1 132 ? 6.530 9.294 -9.490 1.00 46.94 194 LEU B O 1
ATOM 1904 N N . GLY B 1 133 ? 8.563 10.113 -8.967 1.00 43.89 195 GLY B N 1
ATOM 1905 C CA . GLY B 1 133 ? 8.163 10.428 -7.610 1.00 60.56 195 GLY B CA 1
ATOM 1906 C C . GLY B 1 133 ? 7.157 11.561 -7.620 1.00 65.92 195 GLY B C 1
ATOM 1907 O O . GLY B 1 133 ? 6.151 11.553 -6.889 1.00 76.70 195 GLY B O 1
ATOM 1908 N N . VAL B 1 134 ? 7.423 12.536 -8.479 1.00 52.49 196 VAL B N 1
ATOM 1909 C CA . VAL B 1 134 ? 6.541 13.657 -8.635 1.00 47.74 196 VAL B CA 1
ATOM 1910 C C . VAL B 1 134 ? 5.227 13.183 -9.259 1.00 55.22 196 VAL B C 1
ATOM 1911 O O . VAL B 1 134 ? 4.137 13.594 -8.821 1.00 50.24 196 VAL B O 1
ATOM 1915 N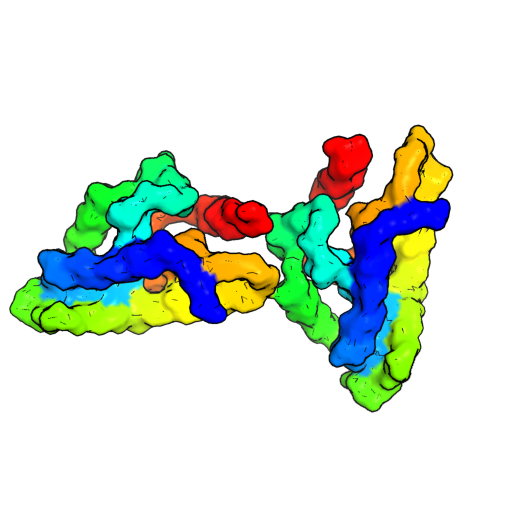 N . TRP B 1 135 ? 5.329 12.278 -10.228 1.00 52.18 197 TRP B N 1
ATOM 1916 C CA . TRP B 1 135 ? 4.158 11.761 -10.920 1.00 66.22 197 TRP B CA 1
ATOM 1917 C C . TRP B 1 135 ? 3.284 10.960 -9.981 1.00 66.53 197 TRP B C 1
ATOM 1918 O O . TRP B 1 135 ? 2.076 10.906 -10.162 1.00 63.71 197 TRP B O 1
ATOM 1929 N N . SER B 1 136 ? 3.893 10.364 -8.963 1.00 62.23 198 SER B N 1
ATOM 1930 C CA . SER B 1 136 ? 3.146 9.543 -8.006 1.00 60.33 198 SER B CA 1
ATOM 1931 C C . SER B 1 136 ? 2.305 10.380 -7.044 1.00 59.17 198 SER B C 1
ATOM 1932 O O . SER B 1 136 ? 1.440 9.836 -6.355 1.00 52.31 198 SER B O 1
ATOM 1935 N N . GLN B 1 137 ? 2.584 11.681 -6.979 1.00 51.90 199 GLN B N 1
ATOM 1936 C CA . GLN B 1 137 ? 1.868 12.558 -6.065 1.00 58.40 199 GLN B CA 1
ATOM 1937 C C . GLN B 1 137 ? 0.765 13.266 -6.845 1.00 54.81 199 GLN B C 1
ATOM 1938 O O . GLN B 1 137 ? 0.963 14.353 -7.403 1.00 47.84 199 GLN B O 1
ATOM 1944 N N . LYS B 1 138 ? -0.418 12.666 -6.837 1.00 56.45 200 LYS B N 1
ATOM 1945 C CA . LYS B 1 138 ? -1.518 13.114 -7.681 1.00 60.23 200 LYS B CA 1
ATOM 1946 C C . LYS B 1 138 ? -2.084 14.489 -7.264 1.00 54.46 200 LYS B C 1
ATOM 1947 O O . LYS B 1 138 ? -2.655 15.209 -8.083 1.00 86.01 200 LYS B O 1
ATOM 1953 N N . ASP B 1 139 ? -1.881 14.877 -6.010 1.00 72.98 201 ASP B N 1
ATOM 1954 C CA . ASP B 1 139 ? -2.277 16.220 -5.565 1.00 70.64 201 ASP B CA 1
ATOM 1955 C C . ASP B 1 139 ? -1.179 17.296 -5.740 1.00 67.95 201 ASP B C 1
ATOM 1956 O O . ASP B 1 139 ? -1.352 18.443 -5.321 1.00 68.92 201 ASP B O 1
ATOM 1961 N N . SER B 1 140 ? -0.028 16.917 -6.284 1.00 55.11 202 SER B N 1
ATOM 1962 C CA . SER B 1 140 ? 1.119 17.831 -6.332 1.00 55.61 202 SER B CA 1
ATOM 1963 C C . SER B 1 140 ? 1.022 18.771 -7.522 1.00 53.00 202 SER B C 1
ATOM 1964 O O . SER B 1 140 ? 0.415 18.427 -8.541 1.00 53.54 202 SER B O 1
ATOM 1967 N N . ALA B 1 141 ? 1.671 19.928 -7.416 1.00 52.89 203 ALA B N 1
ATOM 1968 C CA . ALA B 1 141 ? 1.649 20.882 -8.509 1.00 52.33 203 ALA B CA 1
ATOM 1969 C C . ALA B 1 141 ? 2.432 20.349 -9.708 1.00 59.94 203 ALA B C 1
ATOM 1970 O O . ALA B 1 141 ? 2.047 20.579 -10.867 1.00 62.31 203 ALA B O 1
ATOM 1972 N N . GLY B 1 142 ? 3.496 19.593 -9.425 1.00 59.09 204 GLY B N 1
ATOM 1973 C CA . GLY B 1 142 ? 4.284 18.976 -10.475 1.00 54.73 204 GLY B CA 1
ATOM 1974 C C . GLY B 1 142 ? 3.444 17.978 -11.265 1.00 52.58 204 GLY B C 1
ATOM 1975 O O . GLY B 1 142 ? 3.470 17.969 -12.507 1.00 50.27 204 GLY B O 1
ATOM 1976 N N . ARG B 1 143 ? 2.684 17.138 -10.563 1.00 56.38 205 ARG B N 1
ATOM 1977 C CA . ARG B 1 143 ? 1.781 16.197 -11.253 1.00 67.09 205 ARG B CA 1
ATOM 1978 C C . ARG B 1 143 ? 0.864 16.917 -12.257 1.00 67.96 205 ARG B C 1
ATOM 1979 O O . ARG B 1 143 ? 0.808 16.543 -13.435 1.00 67.21 205 ARG B O 1
ATOM 1987 N N . GLN B 1 144 ? 0.195 17.973 -11.798 1.00 65.65 206 GLN B N 1
ATOM 1988 C CA . GLN B 1 144 ? -0.745 18.736 -12.628 1.00 69.86 206 GLN B CA 1
ATOM 1989 C C . GLN B 1 144 ? -0.050 19.360 -13.862 1.00 72.46 206 GLN B C 1
ATOM 1990 O O . GLN B 1 144 ? -0.385 19.036 -15.004 1.00 82.38 206 GLN B O 1
ATOM 1996 N N . ILE B 1 145 ? 0.916 20.243 -13.619 1.00 68.70 207 ILE B N 1
ATOM 1997 C CA . ILE B 1 145 ? 1.737 20.821 -14.684 1.00 72.14 207 ILE B CA 1
ATOM 1998 C C . ILE B 1 145 ? 2.163 19.802 -15.772 1.00 80.15 207 ILE B C 1
ATOM 1999 O O . ILE B 1 145 ? 2.099 20.109 -16.971 1.00 81.90 207 ILE B O 1
ATOM 2004 N N . LEU B 1 146 ? 2.570 18.596 -15.358 1.00 78.41 208 LEU B N 1
ATOM 2005 C CA . LEU B 1 146 ? 2.962 17.546 -16.304 1.00 73.27 208 LEU B CA 1
ATOM 2006 C C . LEU B 1 146 ? 1.801 17.217 -17.249 1.00 79.02 208 LEU B C 1
ATOM 2007 O O . LEU B 1 146 ? 1.972 17.180 -18.471 1.00 82.78 208 LEU B O 1
ATOM 2012 N N . GLU B 1 147 ? 0.618 17.000 -16.683 1.00 77.11 209 GLU B N 1
ATOM 2013 C CA . GLU B 1 147 ? -0.551 16.684 -17.494 1.00 84.23 209 GLU B CA 1
ATOM 2014 C C . GLU B 1 147 ? -0.880 17.807 -18.493 1.00 89.82 209 GLU B C 1
ATOM 2015 O O . GLU B 1 147 ? -1.166 17.547 -19.660 1.00 89.44 209 GLU B O 1
ATOM 2021 N N . LYS B 1 148 ? -0.774 19.052 -18.039 1.00 92.94 210 LYS B N 1
ATOM 2022 C CA . LYS B 1 148 ? -1.088 20.225 -18.853 1.00 95.47 210 LYS B CA 1
ATOM 2023 C C . LYS B 1 148 ? -0.220 20.351 -20.106 1.00 98.63 210 LYS B C 1
ATOM 2024 O O . LYS B 1 148 ? -0.644 20.922 -21.121 1.00 100.50 210 LYS B O 1
ATOM 2030 N N . LEU B 1 149 ? 0.971 19.764 -20.053 1.00 101.03 211 LEU B N 1
ATOM 2031 C CA . LEU B 1 149 ? 1.926 19.879 -21.147 1.00 99.54 211 LEU B CA 1
ATOM 2032 C C . LEU B 1 149 ? 1.882 18.644 -22.042 1.00 99.65 211 LEU B C 1
ATOM 2033 O O . LEU B 1 149 ? 2.580 18.576 -23.055 1.00 106.13 211 LEU B O 1
ATOM 2038 N N . GLY B 1 150 ? 1.090 17.655 -21.637 1.00 92.36 212 GLY B N 1
ATOM 2039 C CA . GLY B 1 150 ? 0.828 16.507 -22.481 1.00 97.08 212 GLY B CA 1
ATOM 2040 C C . GLY B 1 150 ? 1.410 15.226 -21.930 1.00 95.68 212 GLY B C 1
ATOM 2041 O O . GLY B 1 150 ? 1.435 14.207 -22.623 1.00 97.42 212 GLY B O 1
ATOM 2042 N N . PHE B 1 151 ? 1.822 15.252 -20.665 1.00 93.08 213 PHE B N 1
ATOM 2043 C CA . PHE B 1 151 ? 2.394 14.058 -20.062 1.00 92.53 213 PHE B CA 1
ATOM 2044 C C . PHE B 1 151 ? 1.244 13.227 -19.551 1.00 100.82 213 PHE B C 1
ATOM 2045 O O . PHE B 1 151 ? 0.329 13.738 -18.911 1.00 110.83 213 PHE B O 1
ATOM 2053 N N . ASN B 1 152 ? 1.308 11.934 -19.825 1.00 100.12 214 ASN B N 1
ATOM 2054 C CA . ASN B 1 152 ? 0.229 11.036 -19.488 1.00 101.41 214 ASN B CA 1
ATOM 2055 C C . ASN B 1 152 ? 0.751 9.706 -18.982 1.00 100.25 214 ASN B C 1
ATOM 2056 O O . ASN B 1 152 ? 1.964 9.494 -18.876 1.00 91.60 214 ASN B O 1
ATOM 2061 N N . GLU B 1 153 ? -0.188 8.829 -18.644 1.00 102.71 215 GLU B N 1
ATOM 2062 C CA . GLU B 1 153 ? 0.126 7.545 -18.048 1.00 93.87 215 GLU B CA 1
ATOM 2063 C C . GLU B 1 153 ? 0.971 6.651 -18.959 1.00 87.25 215 GLU B C 1
ATOM 2064 O O . GLU B 1 153 ? 1.758 5.827 -18.475 1.00 81.80 215 GLU B O 1
ATOM 2070 N N . ASP B 1 154 ? 0.825 6.832 -20.271 1.00 82.96 216 ASP B N 1
ATOM 2071 C CA . ASP B 1 154 ? 1.551 6.022 -21.237 1.00 83.64 216 ASP B CA 1
ATOM 2072 C C . ASP B 1 154 ? 3.047 6.402 -21.160 1.00 90.95 216 ASP B C 1
ATOM 2073 O O . ASP B 1 154 ? 3.934 5.530 -21.176 1.00 87.85 216 ASP B O 1
ATOM 2078 N N . LYS B 1 155 ? 3.311 7.706 -21.044 1.00 85.86 217 LYS B N 1
ATOM 2079 C CA . LYS B 1 155 ? 4.670 8.202 -20.990 1.00 84.98 217 LYS B CA 1
ATOM 2080 C C . LYS B 1 155 ? 5.315 7.906 -19.644 1.00 80.33 217 LYS B C 1
ATOM 2081 O O . LYS B 1 155 ? 6.537 7.833 -19.544 1.00 87.35 217 LYS B O 1
ATOM 2087 N N . ALA B 1 156 ? 4.506 7.754 -18.605 1.00 72.62 218 ALA B N 1
ATOM 2088 C CA . ALA B 1 156 ? 5.071 7.487 -17.297 1.00 63.48 218 ALA B CA 1
ATOM 2089 C C . ALA B 1 156 ? 5.508 6.047 -17.223 1.00 71.52 218 ALA B C 1
ATOM 2090 O O . ALA B 1 156 ? 6.485 5.730 -16.555 1.00 82.25 218 ALA B O 1
ATOM 2092 N N . LYS B 1 157 ? 4.820 5.158 -17.920 1.00 71.29 219 LYS B N 1
ATOM 2093 C CA . LYS B 1 157 ? 5.280 3.783 -17.870 1.00 85.64 219 LYS B CA 1
ATOM 2094 C C . LYS B 1 157 ? 6.468 3.601 -18.835 1.00 86.89 219 LYS B C 1
ATOM 2095 O O . LYS B 1 157 ? 7.277 2.691 -18.667 1.00 86.57 219 LYS B O 1
ATOM 2101 N N . GLU B 1 158 ? 6.572 4.499 -19.818 1.00 85.13 220 GLU B N 1
ATOM 2102 C CA . GLU B 1 158 ? 7.669 4.522 -20.786 1.00 82.92 220 GLU B CA 1
ATOM 2103 C C . GLU B 1 158 ? 8.949 4.978 -20.092 1.00 86.56 220 GLU B C 1
ATOM 2104 O O . GLU B 1 158 ? 10.035 4.456 -20.365 1.00 94.85 220 GLU B O 1
ATOM 2110 N N . VAL B 1 159 ? 8.827 5.953 -19.196 1.00 75.47 221 VAL B N 1
ATOM 2111 C CA . VAL B 1 159 ? 9.976 6.386 -18.414 1.00 65.18 221 VAL B CA 1
ATOM 2112 C C . VAL B 1 159 ? 10.362 5.275 -17.438 1.00 74.83 221 VAL B C 1
ATOM 2113 O O . VAL B 1 159 ? 11.544 4.988 -17.267 1.00 89.42 221 VAL B O 1
ATOM 2117 N N . GLU B 1 160 ? 9.373 4.604 -16.855 1.00 79.81 222 GLU B N 1
ATOM 2118 C CA . GLU B 1 160 ? 9.647 3.517 -15.921 1.00 81.89 222 GLU B CA 1
ATOM 2119 C C . GLU B 1 160 ? 10.281 2.344 -16.667 1.00 81.42 222 GLU B C 1
ATOM 2120 O O . GLU B 1 160 ? 11.006 1.544 -16.080 1.00 81.33 222 GLU B O 1
ATOM 2126 N N . LYS B 1 161 ? 10.046 2.274 -17.974 1.00 86.34 223 LYS B N 1
ATOM 2127 C CA . LYS B 1 161 ? 10.614 1.212 -18.797 1.00 96.45 223 LYS B CA 1
ATOM 2128 C C . LYS B 1 161 ? 12.051 1.558 -19.191 1.00 104.64 223 LYS B C 1
ATOM 2129 O O . LYS B 1 161 ? 12.906 0.674 -19.293 1.00 107.29 223 LYS B O 1
ATOM 2135 N N . SER B 1 162 ? 12.316 2.842 -19.426 1.00 103.34 224 SER B N 1
ATOM 2136 C CA . SER B 1 162 ? 13.660 3.260 -19.807 1.00 101.03 224 SER B CA 1
ATOM 2137 C C . SER B 1 162 ? 14.653 3.144 -18.640 1.00 105.42 224 SER B C 1
ATOM 2138 O O . SER B 1 162 ? 15.866 3.028 -18.862 1.00 115.32 224 SER B O 1
ATOM 2149 N N . ASN B 1 164 ? 15.114 0.629 -16.692 1.00 121.85 226 ASN B N 1
ATOM 2150 C CA . ASN B 1 164 ? 15.266 -0.805 -16.373 1.00 133.93 226 ASN B CA 1
ATOM 2151 C C . ASN B 1 164 ? 16.442 -1.504 -17.065 1.00 141.12 226 ASN B C 1
ATOM 2152 O O . ASN B 1 164 ? 16.677 -2.696 -16.843 1.00 145.48 226 ASN B O 1
ATOM 2157 N N . GLU B 1 165 ? 17.141 -0.768 -17.929 1.00 143.04 227 GLU B N 1
ATOM 2158 C CA . GLU B 1 165 ? 18.284 -1.291 -18.685 1.00 150.29 227 GLU B CA 1
ATOM 2159 C C . GLU B 1 165 ? 19.354 -0.218 -18.919 1.00 153.06 227 GLU B C 1
ATOM 2160 O O . GLU B 1 165 ? 19.207 0.938 -18.499 1.00 151.36 227 GLU B O 1
#

Solvent-accessible surface area: 15093 Å² total

Secondary structure (DSSP, 8-state):
--B-HHHHHHH--HHHHHHTT-SSB-HHHH--HHHH--SHHHHHHHHTT--HHHHHHHHHTT------SS-PBPHHHHHHHHHHHHHHTTSSS---B-HHHHHHHHHT-TTSHHHHHHHHHT--HHHHHHHHH---/--B-HHHHHHH--HHHHHHTT-SSB-HHHH--HHHH--SHHHHHHHHTT--HHHHHHHHHT------SS-PBPHHHHHHHHHHHHHHHTT-SS--B-HHHHHHHHHT-TTSHHHHHHHHTT--HHHHHHHHH---

InterPro domains:
  IPR004176 Clp, repeat (R) N-terminal domain [PF02861] (87-210)
  IPR004176 Clp, repeat (R) N-terminal domain [PS51903] (83-228)
  IPR036628 Clp, N-terminal domain superfamily [G3DSA:1.10.1780.10] (85-235)
  IPR036628 Clp, N-terminal domain superfamily [SSF81923] (85-219)
  IPR044217 ATP-dependent Clp protease ATP-binding subunit CLPT1/2 [PTHR47016] (1-233)

Radius of gyration: 23.12 Å; Cα contacts (8 Å, |Δi|>4): 411; chains: 2; bounding box: 27×71×45 Å

Foldseek 3Di:
DFADPLLVCLVCLQVVCQVVAHQARELLSSCSNQVSQDDPVNVVCVVLQHHPVLSVVVVVVPHHDPRDNGHYYDPLLVQLVVQLVVCQVPVPDDDHRYSLSSLVSNCVRCVGPSVVSCVVRPDDPVVNVVSVVCCD/DAADPLQVQLVCLQVVCQVVQPQARFLLSSCSNQVSQDDPVNVVQVVQQHHPVLSVVVVVVPDDPHDNGHYYDPLLVQLVVQLVVCDVVVDDDDHSYSLSSLVSSCVSCPGPSVVSCVVRPHDPVVNVVSVVCND

GO terms:
  GO:0005515 protein binding (F, IPI)
  GO:0009532 plastid stroma (C, IDA)
  GO:0005829 cytosol (C, HDA)
  GO:0009507 chloroplast (C, HDA)
  GO:0009570 chloroplast stroma (C, HDA)
  GO:0009579 thylakoid (C, HDA)
  GO:0009941 chloroplast envelope (C, HDA)

Organism: Arabidopsis thaliana (NCBI:txid3702)

Nearest PDB structures (foldseek):
  4y0b-assembly1_A  TM=1.007E+00  e=2.389E-21  Arabidopsis thaliana
  4y0b-assembly2_B  TM=9.932E-01  e=9.018E-21  Arabidopsis thaliana
  4y0c-assembly1_B  TM=9.510E-01  e=7.153E-14  Arabidopsis thaliana
  4y0c-assembly2_A  TM=9.280E-01  e=1.390E-13  Arabidopsis thaliana
  3fes-assembly3_C  TM=8.581E-01  e=2.264E-06  Clostridioides difficile 630

Sequence (271 aa):
PKWSARAIKSLAGELEARKLKYPSTGTEAILGILVEGTSTVAKFLRGNGVTLFKVRDETLSLLYFFSPEHPPLTEPAQKAIAWAIDEKNKSDVDGELTTAYLLLGVWSQKDSAGRQILEKLGFNEDKAKEVEKSNEPKWSARAIKSLAGELEARKLKYPSTGTEAILGILVEGTSTVAKFLRGNGVTLFKVRDETLSLYFFSPEHPPLTEPAQKAIAWAIDEKNKSDVDGELTTAYLLLGVWSQKDSAGRQILEKLGFNEDKAKEVEKSNE

B-factor: mean 75.07, std 27.41, range [29.85, 211.86]

CATH classification: 1.10.1780.10